Protein AF-A0A965RIT5-F1 (afdb_monomer_lite)

Radius of gyration: 32.69 Å; chains: 1; bounding box: 69×45×95 Å

Sequence (236 aa):
MTYSLTLDDVSSAERAARRFQATWWQGTSGTLAAWVILLLKERQRMATQLEEANNAVRQAVEARLAGCTLTPAEPAEEATFSDPEPVRVQDADKLEAAWAAVAERHRQLQRNLREPQAAEPVERRTVEVLAAAEPTSGLRPGSREFLAVLEELKALHLAKTLDYGVDEDALANIRSSADVVNMPAWAGCILRMSDKMHRLKAFFRRGRTEFDGVEDTLLDLACYSAIALVLYREAN

Structure (mmCIF, N/CA/C/O backbone):
data_AF-A0A965RIT5-F1
#
_entry.id   AF-A0A965RIT5-F1
#
loop_
_atom_site.group_PDB
_atom_site.id
_atom_site.type_symbol
_atom_site.label_atom_id
_atom_site.label_alt_id
_atom_site.label_comp_id
_atom_site.label_asym_id
_atom_site.label_entity_id
_atom_site.label_seq_id
_atom_site.pdbx_PDB_ins_code
_atom_site.Cartn_x
_atom_site.Cartn_y
_atom_site.Cartn_z
_atom_site.occupancy
_atom_site.B_iso_or_equiv
_atom_site.auth_seq_id
_atom_site.auth_comp_id
_atom_site.auth_asym_id
_atom_site.auth_atom_id
_atom_site.pdbx_PDB_model_num
ATOM 1 N N . MET A 1 1 ? -5.223 -14.650 37.981 1.00 37.25 1 MET A N 1
ATOM 2 C CA . MET A 1 1 ? -4.076 -13.718 37.939 1.00 37.25 1 MET A CA 1
ATOM 3 C C . MET A 1 1 ? -4.586 -12.345 37.532 1.00 37.25 1 MET A C 1
ATOM 5 O O . MET A 1 1 ? -4.844 -12.117 36.359 1.00 37.25 1 MET A O 1
ATOM 9 N N . THR A 1 2 ? -4.811 -11.458 38.495 1.00 37.69 2 THR A N 1
ATOM 10 C CA . THR A 1 2 ? -5.128 -10.046 38.251 1.00 37.69 2 THR A CA 1
ATOM 11 C C . THR A 1 2 ? -3.827 -9.332 37.895 1.00 37.69 2 THR A C 1
ATOM 13 O O . THR A 1 2 ? -3.058 -8.954 38.772 1.00 37.69 2 THR A O 1
ATOM 16 N N . TYR A 1 3 ? -3.534 -9.207 36.599 1.00 41.50 3 TYR A N 1
ATOM 17 C CA . TYR A 1 3 ? -2.422 -8.379 36.136 1.00 41.50 3 TYR A CA 1
ATOM 18 C C . TYR A 1 3 ? -2.800 -6.906 36.328 1.00 41.50 3 TYR A C 1
ATOM 20 O O . TYR A 1 3 ? -3.585 -6.344 35.562 1.00 41.50 3 TYR A O 1
ATOM 28 N N . SER A 1 4 ? -2.278 -6.300 37.392 1.00 54.06 4 SER A N 1
ATOM 29 C CA . SER A 1 4 ? -2.336 -4.858 37.616 1.00 54.06 4 SER A CA 1
ATOM 30 C C . SER A 1 4 ? -1.152 -4.222 36.895 1.00 54.06 4 SER A C 1
ATOM 32 O O . SER A 1 4 ? -0.025 -4.329 37.367 1.00 54.06 4 SER A O 1
ATOM 34 N N . LEU A 1 5 ? -1.402 -3.591 35.747 1.00 60.31 5 LEU A N 1
ATOM 35 C CA . LEU A 1 5 ? -0.399 -2.766 35.071 1.00 60.31 5 LEU A CA 1
ATOM 36 C C . LEU A 1 5 ? -0.089 -1.555 35.952 1.00 60.31 5 LEU A C 1
ATOM 38 O O . LEU A 1 5 ? -0.995 -0.815 36.336 1.00 60.31 5 LEU A O 1
ATOM 42 N N . THR A 1 6 ? 1.181 -1.373 36.290 1.00 76.50 6 THR A N 1
ATOM 43 C CA . THR A 1 6 ? 1.637 -0.248 37.107 1.00 76.50 6 THR A CA 1
ATOM 44 C C . THR A 1 6 ? 1.785 1.021 36.257 1.00 76.50 6 THR A C 1
ATOM 46 O O . THR A 1 6 ? 1.872 0.969 35.028 1.00 76.50 6 THR A O 1
ATOM 49 N N . LEU A 1 7 ? 1.828 2.191 36.905 1.00 69.06 7 LEU A N 1
ATOM 50 C CA . LEU A 1 7 ? 2.100 3.478 36.240 1.00 69.06 7 LEU A CA 1
ATOM 51 C C . LEU A 1 7 ? 3.445 3.480 35.492 1.00 69.06 7 LEU A C 1
ATOM 53 O O . LEU A 1 7 ? 3.578 4.124 34.445 1.00 69.06 7 LEU A O 1
ATOM 57 N N . ASP A 1 8 ? 4.415 2.717 35.993 1.00 70.06 8 ASP A N 1
ATOM 58 C CA . ASP A 1 8 ? 5.718 2.546 35.359 1.00 70.06 8 ASP A CA 1
ATOM 59 C C . ASP A 1 8 ? 5.633 1.704 34.083 1.00 70.06 8 ASP A C 1
ATOM 61 O O . ASP A 1 8 ? 6.277 2.051 33.089 1.00 70.06 8 ASP A O 1
ATOM 65 N N . ASP A 1 9 ? 4.782 0.673 34.051 1.00 66.31 9 ASP A N 1
ATOM 66 C CA . ASP A 1 9 ? 4.561 -0.150 32.854 1.00 66.31 9 ASP A CA 1
ATOM 67 C C . ASP A 1 9 ? 3.967 0.682 31.711 1.00 66.31 9 ASP A C 1
ATOM 69 O O . ASP A 1 9 ? 4.434 0.619 30.571 1.00 66.31 9 ASP A O 1
ATOM 73 N N . VAL A 1 10 ? 2.981 1.530 32.025 1.00 68.38 10 VAL A N 1
ATOM 74 C CA . VAL A 1 10 ? 2.343 2.433 31.052 1.00 68.38 10 VAL A CA 1
ATOM 75 C C . VAL A 1 10 ? 3.341 3.475 30.540 1.00 68.38 10 VAL A C 1
ATOM 77 O O . VAL A 1 10 ? 3.442 3.706 29.333 1.00 68.38 10 VAL A O 1
ATOM 80 N N . SER A 1 11 ? 4.131 4.066 31.437 1.00 71.25 11 SER A N 1
ATOM 81 C CA . SER A 1 11 ? 5.150 5.061 31.080 1.00 71.25 11 SER A CA 1
ATOM 82 C C . SER A 1 11 ? 6.296 4.454 30.260 1.00 71.25 11 SER A C 1
ATOM 84 O O . SER A 1 11 ? 6.839 5.088 29.350 1.00 71.25 11 SER A O 1
ATOM 86 N N . SER A 1 12 ? 6.673 3.206 30.550 1.00 67.00 12 SER A N 1
ATOM 87 C CA . SER A 1 12 ? 7.660 2.443 29.783 1.00 67.00 12 SER A CA 1
ATOM 88 C C . SER A 1 12 ? 7.151 2.126 28.374 1.00 67.00 12 SER A C 1
ATOM 90 O O . SER A 1 12 ? 7.852 2.396 27.394 1.00 67.00 12 SER A O 1
ATOM 92 N N . ALA A 1 13 ? 5.900 1.668 28.260 1.00 63.69 13 ALA A N 1
ATOM 93 C CA . ALA A 1 13 ? 5.243 1.424 26.980 1.00 63.69 13 ALA A CA 1
ATOM 94 C C . ALA A 1 13 ? 5.122 2.706 26.135 1.00 63.69 13 ALA A C 1
ATOM 96 O O . ALA A 1 13 ? 5.385 2.678 24.934 1.00 63.69 13 ALA A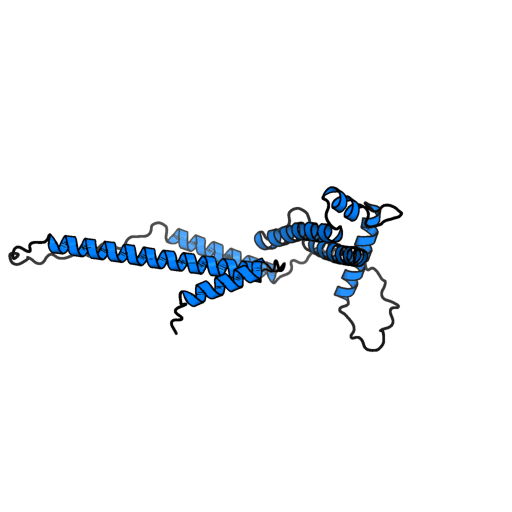 O 1
ATOM 97 N N . GLU A 1 14 ? 4.813 3.852 26.752 1.00 67.50 14 GLU A N 1
ATOM 98 C CA . GLU A 1 14 ? 4.758 5.144 26.058 1.00 67.50 14 GLU A CA 1
ATOM 99 C C . GLU A 1 14 ? 6.129 5.568 25.508 1.00 67.50 14 GLU A C 1
ATOM 101 O O . GLU A 1 14 ? 6.235 5.992 24.354 1.00 67.50 14 GLU A O 1
ATOM 106 N N . ARG A 1 15 ? 7.204 5.416 26.291 1.00 67.38 15 ARG A N 1
ATOM 107 C CA . ARG A 1 15 ? 8.570 5.702 25.820 1.00 67.38 15 ARG A CA 1
ATOM 108 C C . ARG A 1 15 ? 8.980 4.781 24.674 1.00 67.38 15 ARG A C 1
ATOM 110 O O . ARG A 1 15 ? 9.592 5.252 23.716 1.00 67.38 15 ARG A O 1
ATOM 117 N N . ALA A 1 16 ? 8.627 3.498 24.748 1.00 61.38 16 ALA A N 1
ATOM 118 C CA . ALA A 1 16 ? 8.860 2.552 23.662 1.00 61.38 16 ALA A CA 1
ATOM 119 C C . ALA A 1 16 ? 8.096 2.968 22.393 1.00 61.38 16 ALA A C 1
ATOM 121 O O . ALA A 1 16 ? 8.696 3.054 21.324 1.00 61.38 16 ALA A O 1
ATOM 122 N N . ALA A 1 17 ? 6.818 3.336 22.509 1.00 60.47 17 ALA A N 1
ATOM 123 C CA . ALA A 1 17 ? 6.004 3.783 21.379 1.00 60.47 17 ALA A CA 1
ATOM 124 C C . ALA A 1 17 ? 6.520 5.083 20.735 1.00 60.47 17 ALA A C 1
ATOM 126 O O . ALA A 1 17 ? 6.579 5.182 19.510 1.00 60.47 17 ALA A O 1
ATOM 127 N N . ARG A 1 18 ? 6.967 6.062 21.535 1.00 62.38 18 ARG A N 1
ATOM 128 C CA . ARG A 1 18 ? 7.579 7.304 21.022 1.00 62.38 18 ARG A CA 1
ATOM 129 C C . ARG A 1 18 ? 8.900 7.045 20.291 1.00 62.38 18 ARG A C 1
ATOM 131 O O . ARG A 1 18 ? 9.163 7.683 19.277 1.00 62.38 18 ARG A O 1
ATOM 138 N N . ARG A 1 19 ? 9.712 6.085 20.757 1.00 58.47 19 ARG A N 1
ATOM 139 C CA . ARG A 1 19 ? 10.920 5.636 20.033 1.00 58.47 19 ARG A CA 1
ATOM 140 C C . ARG A 1 19 ? 10.566 4.996 18.689 1.00 58.47 19 ARG A C 1
ATOM 142 O O . ARG A 1 19 ? 11.240 5.270 17.700 1.00 58.47 19 ARG A O 1
ATOM 149 N N . PHE A 1 20 ? 9.484 4.218 18.642 1.00 55.41 20 PHE A N 1
ATOM 150 C CA . PHE A 1 20 ? 8.972 3.629 17.402 1.00 55.41 20 PHE A CA 1
ATOM 151 C C . PHE A 1 20 ? 8.431 4.673 16.412 1.00 55.41 20 PHE A C 1
ATOM 153 O O . PHE A 1 20 ? 8.610 4.491 15.217 1.00 55.41 20 PHE A O 1
ATOM 160 N N . GLN A 1 21 ? 7.845 5.790 16.861 1.00 51.66 21 GLN A N 1
ATOM 161 C CA . GLN A 1 21 ? 7.415 6.877 15.960 1.00 51.66 21 GLN A CA 1
ATOM 162 C C . GLN A 1 21 ? 8.579 7.626 15.286 1.00 51.66 21 GLN A C 1
ATOM 164 O O . GLN A 1 21 ? 8.389 8.200 14.217 1.00 51.66 21 GLN A O 1
ATOM 169 N N . ALA A 1 22 ? 9.777 7.621 15.881 1.00 50.38 22 ALA A N 1
ATOM 170 C CA . ALA A 1 22 ? 10.970 8.245 15.301 1.00 50.38 22 ALA A CA 1
ATOM 171 C C . ALA A 1 22 ? 11.695 7.342 14.284 1.00 50.38 22 ALA A C 1
ATOM 173 O O . ALA A 1 22 ? 12.582 7.798 13.566 1.00 50.38 22 ALA A O 1
ATOM 174 N N . THR A 1 23 ? 11.327 6.061 14.214 1.00 45.34 23 THR A N 1
ATOM 175 C CA . THR A 1 23 ? 11.817 5.133 13.195 1.00 45.34 23 THR A CA 1
ATOM 176 C C . THR A 1 23 ? 10.741 5.002 12.120 1.00 45.34 23 THR A C 1
ATOM 178 O O . THR A 1 23 ? 9.584 4.743 12.413 1.00 45.34 23 THR A O 1
ATOM 181 N N . TRP A 1 24 ? 11.136 5.206 10.870 1.00 43.00 24 TRP A N 1
ATOM 182 C CA . TRP A 1 24 ? 10.414 5.191 9.588 1.00 43.00 24 TRP A CA 1
ATOM 183 C C . TRP A 1 24 ? 9.496 3.975 9.295 1.00 43.00 24 TRP A C 1
ATOM 185 O O . TRP A 1 24 ? 9.039 3.799 8.168 1.00 43.00 24 TRP A O 1
ATOM 195 N N . TRP A 1 25 ? 9.173 3.144 10.288 1.00 41.62 25 TRP A N 1
ATOM 196 C CA . TRP A 1 25 ? 8.315 1.973 10.159 1.00 41.62 25 TRP A CA 1
ATOM 197 C C . TRP A 1 25 ? 6.834 2.331 10.408 1.00 41.62 25 TRP A C 1
ATOM 199 O O . TRP A 1 25 ? 6.299 2.179 11.505 1.00 41.62 25 TRP A O 1
ATOM 209 N N . GLN A 1 26 ? 6.126 2.756 9.356 1.00 49.12 26 GLN A N 1
ATOM 210 C CA . GLN A 1 26 ? 4.654 2.785 9.321 1.00 49.12 26 GLN A CA 1
ATOM 211 C C . GLN A 1 26 ? 4.059 1.383 9.074 1.00 49.12 26 GLN A C 1
ATOM 213 O O . GLN A 1 26 ? 3.504 1.092 8.017 1.00 49.12 26 GLN A O 1
ATOM 218 N N . GLY A 1 27 ? 4.201 0.490 10.054 1.00 47.75 27 GLY A N 1
ATOM 219 C CA . GLY A 1 27 ? 3.546 -0.822 10.072 1.00 47.75 27 GLY A CA 1
ATOM 220 C C . GLY A 1 27 ? 2.291 -0.827 10.952 1.00 47.75 27 GLY A C 1
ATOM 221 O O . GLY A 1 27 ? 2.198 -0.069 11.919 1.00 47.75 27 GLY A O 1
ATOM 222 N N . THR A 1 28 ? 1.338 -1.725 10.666 1.00 51.03 28 THR A N 1
ATOM 223 C CA . THR A 1 28 ? 0.103 -1.959 11.454 1.00 51.03 28 THR A CA 1
ATOM 224 C C . THR A 1 28 ? 0.360 -2.143 12.953 1.00 51.03 28 THR A C 1
ATOM 226 O O . THR A 1 28 ? -0.481 -1.777 13.770 1.00 51.03 28 THR A O 1
ATOM 229 N N . SER A 1 29 ? 1.535 -2.647 13.324 1.00 53.91 29 SER A N 1
ATOM 230 C CA . SER A 1 29 ? 1.991 -2.840 14.702 1.00 53.91 29 SER A CA 1
ATOM 231 C C . SER A 1 29 ? 2.192 -1.533 15.484 1.00 53.91 29 SER A C 1
ATOM 233 O O . SER A 1 29 ? 1.817 -1.474 16.654 1.00 53.91 29 SER A O 1
ATOM 235 N N . GLY A 1 30 ? 2.712 -0.469 14.863 1.00 55.72 30 GLY A N 1
ATOM 236 C CA . GLY A 1 30 ? 2.917 0.827 15.528 1.00 55.72 30 GLY A CA 1
ATOM 237 C C . GLY A 1 30 ? 1.600 1.555 15.805 1.00 55.72 30 GLY A C 1
ATOM 238 O O . GLY A 1 30 ? 1.387 2.095 16.891 1.00 55.72 30 GLY A O 1
ATOM 239 N N . THR A 1 31 ? 0.669 1.493 14.850 1.00 57.81 31 THR A N 1
ATOM 240 C CA . THR A 1 31 ? -0.693 2.013 15.024 1.00 57.81 31 THR A CA 1
ATOM 241 C C . THR A 1 31 ? -1.443 1.234 16.103 1.00 57.81 31 THR A C 1
ATOM 243 O O . THR A 1 31 ? -2.080 1.845 16.955 1.00 57.81 31 THR A O 1
ATOM 246 N N . LEU A 1 32 ? -1.328 -0.099 16.125 1.00 60.16 32 LEU A N 1
ATOM 247 C CA . LEU A 1 32 ? -1.960 -0.934 17.149 1.00 60.16 32 LEU A CA 1
ATOM 248 C C . LEU A 1 32 ? -1.409 -0.632 18.551 1.00 60.16 32 LEU A C 1
ATOM 250 O O . LEU A 1 32 ? -2.186 -0.494 19.491 1.00 60.16 32 LEU A O 1
ATOM 254 N N . ALA A 1 33 ? -0.093 -0.447 18.688 1.00 66.75 33 ALA A N 1
ATOM 255 C CA . ALA A 1 33 ? 0.526 -0.055 19.954 1.00 66.75 33 ALA A CA 1
ATOM 256 C C . ALA A 1 33 ? 0.024 1.315 20.447 1.00 66.75 33 ALA A C 1
ATOM 258 O O . ALA A 1 33 ? -0.280 1.471 21.629 1.00 66.75 33 ALA A O 1
ATOM 259 N N . ALA A 1 34 ? -0.137 2.290 19.545 1.00 61.69 34 ALA A N 1
ATOM 260 C CA . ALA A 1 34 ? -0.706 3.593 19.884 1.00 61.69 34 ALA A CA 1
ATOM 261 C C . ALA A 1 34 ? -2.173 3.488 20.348 1.00 61.69 34 ALA A C 1
ATOM 263 O O . ALA A 1 34 ? -2.538 4.096 21.354 1.00 61.69 34 ALA A O 1
ATOM 264 N N . TRP A 1 35 ? -2.994 2.673 19.672 1.00 62.22 35 TRP A N 1
ATOM 265 C CA . TRP A 1 35 ? -4.381 2.415 20.080 1.00 62.22 35 TRP A CA 1
ATOM 266 C C . TRP A 1 35 ? -4.475 1.710 21.434 1.00 62.22 35 TRP A C 1
ATOM 268 O O . TRP A 1 35 ? -5.301 2.090 22.258 1.00 62.22 35 TRP A O 1
ATOM 278 N N . VAL A 1 36 ? -3.608 0.730 21.704 1.00 75.75 36 VAL A N 1
ATOM 279 C CA . VAL A 1 36 ? -3.555 0.051 23.008 1.00 75.75 36 VAL A CA 1
ATOM 280 C C . VAL A 1 36 ? -3.215 1.042 24.123 1.00 75.75 36 VAL A C 1
ATOM 282 O O . VAL A 1 36 ? -3.864 1.029 25.165 1.00 75.75 36 VAL A O 1
ATOM 285 N N . ILE A 1 37 ? -2.257 1.948 23.906 1.00 75.12 37 ILE A N 1
ATOM 286 C CA . ILE A 1 37 ? -1.910 2.984 24.892 1.00 75.12 37 ILE A CA 1
ATOM 287 C C . ILE A 1 37 ? -3.081 3.951 25.120 1.00 75.12 37 ILE A C 1
ATOM 289 O O . ILE A 1 37 ? -3.368 4.294 26.268 1.00 75.12 37 ILE A O 1
ATOM 293 N N . LEU A 1 38 ? -3.775 4.371 24.057 1.00 69.62 38 LEU A N 1
ATOM 294 C CA . LEU A 1 38 ? -4.952 5.238 24.164 1.00 69.62 38 LEU A CA 1
ATOM 295 C C . LEU A 1 38 ? -6.061 4.571 24.995 1.00 69.62 38 LEU A C 1
ATOM 297 O O . LEU A 1 38 ? -6.571 5.179 25.933 1.00 69.62 38 LEU A O 1
ATOM 301 N N . LEU A 1 39 ? -6.359 3.298 24.714 1.00 73.12 39 LEU A N 1
ATOM 302 C CA . LEU A 1 39 ? -7.357 2.510 25.443 1.00 73.12 39 LEU A CA 1
ATOM 303 C C . LEU A 1 39 ? -6.986 2.320 26.918 1.00 73.12 39 LEU A C 1
ATOM 305 O O . LEU A 1 39 ? -7.853 2.387 27.789 1.00 73.12 39 LEU A O 1
ATOM 309 N N . LEU A 1 40 ? -5.702 2.113 27.226 1.00 78.25 40 LEU A N 1
ATOM 310 C CA . LEU A 1 40 ? -5.236 2.022 28.612 1.00 78.25 40 LEU A CA 1
ATOM 311 C C . LEU A 1 40 ? -5.415 3.354 29.358 1.00 78.25 40 LEU A C 1
ATOM 313 O O . LEU A 1 40 ? -5.867 3.343 30.504 1.00 78.25 40 LEU A O 1
ATOM 317 N N . LYS A 1 41 ? -5.139 4.493 28.708 1.00 74.56 41 LYS A N 1
ATOM 318 C CA . LYS A 1 41 ? -5.376 5.830 29.283 1.00 74.56 41 LYS A CA 1
ATOM 319 C C . LYS A 1 41 ? -6.863 6.113 29.494 1.00 74.56 41 LYS A C 1
ATOM 321 O O . LYS A 1 41 ? -7.241 6.613 30.551 1.00 74.56 41 LYS A O 1
ATOM 326 N N . GLU A 1 42 ? -7.712 5.771 28.527 1.00 78.81 42 GLU A N 1
ATOM 327 C CA . GLU A 1 42 ? -9.165 5.915 28.662 1.00 78.81 42 GLU A CA 1
ATOM 328 C C . GLU A 1 42 ? -9.716 5.046 29.793 1.00 78.81 42 GLU A C 1
ATOM 330 O O . GLU A 1 42 ? -10.470 5.543 30.627 1.00 78.81 42 GLU A O 1
ATOM 335 N N . ARG A 1 43 ? -9.277 3.786 29.894 1.00 83.00 43 ARG A N 1
ATOM 336 C CA . ARG A 1 43 ? -9.652 2.903 31.006 1.00 83.00 43 ARG A CA 1
ATOM 337 C C . ARG A 1 43 ? -9.243 3.491 32.357 1.00 83.00 43 ARG A C 1
ATOM 339 O O . ARG A 1 43 ? -10.032 3.440 33.296 1.00 83.00 43 ARG A O 1
ATOM 346 N N . GLN A 1 44 ? -8.033 4.040 32.466 1.00 79.00 44 GLN A N 1
ATOM 347 C CA . GLN A 1 44 ? -7.564 4.668 33.702 1.00 79.00 44 GLN A CA 1
ATOM 348 C C . GLN A 1 44 ? -8.421 5.885 34.067 1.00 79.00 44 GLN A C 1
ATOM 350 O O . GLN A 1 44 ? -8.862 5.997 35.207 1.00 79.00 44 GLN A O 1
ATOM 355 N N . ARG A 1 45 ? -8.729 6.747 33.090 1.00 81.94 45 ARG A N 1
ATOM 356 C CA . ARG A 1 45 ? -9.625 7.893 33.285 1.00 81.94 45 ARG A CA 1
ATOM 357 C C . ARG A 1 45 ? -11.004 7.456 33.777 1.00 81.94 45 ARG A C 1
ATOM 359 O O . ARG A 1 45 ? -11.516 8.045 34.723 1.00 81.94 45 ARG A O 1
ATOM 366 N N . MET A 1 46 ? -11.589 6.424 33.165 1.00 83.19 46 MET A N 1
ATOM 367 C CA . MET A 1 46 ? -12.889 5.893 33.586 1.00 83.19 46 MET A CA 1
ATOM 368 C C . MET A 1 46 ? -12.841 5.323 35.006 1.00 83.19 46 MET A C 1
ATOM 370 O O . MET A 1 46 ? -13.777 5.530 35.771 1.00 83.19 46 MET A O 1
ATOM 374 N N . ALA A 1 47 ? -11.755 4.639 35.380 1.00 85.12 47 ALA A N 1
ATOM 375 C CA . ALA A 1 47 ? -11.590 4.112 36.732 1.00 85.12 47 ALA A CA 1
ATOM 376 C C . ALA A 1 47 ? -11.552 5.237 37.780 1.00 85.12 47 ALA A C 1
ATOM 378 O O . ALA A 1 47 ? -12.263 5.155 38.777 1.00 85.12 47 ALA A O 1
ATOM 379 N N . THR A 1 48 ? -10.803 6.316 37.520 1.00 87.56 48 THR A N 1
ATOM 380 C CA . THR A 1 48 ? -10.769 7.493 38.402 1.00 87.56 48 THR A CA 1
ATOM 381 C C . THR A 1 48 ? -12.139 8.164 38.504 1.00 87.56 48 THR A C 1
ATOM 383 O O . THR A 1 48 ? -12.602 8.432 39.607 1.00 87.56 48 THR A O 1
ATOM 386 N N . GLN A 1 49 ? -12.832 8.360 37.377 1.00 86.81 49 GLN A N 1
ATOM 387 C CA . GLN A 1 49 ? -14.184 8.933 37.367 1.00 86.81 49 GLN A CA 1
ATOM 388 C C . GLN A 1 49 ? -15.185 8.084 38.161 1.00 86.81 49 GLN A C 1
ATOM 390 O O . GLN A 1 49 ? -16.040 8.624 38.861 1.00 86.81 49 GLN A O 1
ATOM 395 N N . LEU A 1 50 ? -15.085 6.755 38.070 1.00 89.38 50 LEU A N 1
ATOM 396 C CA . LEU A 1 50 ? -15.938 5.839 38.823 1.00 89.38 50 LEU A CA 1
ATOM 397 C C . LEU A 1 50 ? -15.666 5.932 40.330 1.00 89.38 50 LEU A C 1
ATOM 399 O O . LEU A 1 50 ? -16.596 5.893 41.132 1.00 89.38 50 LEU A O 1
ATOM 403 N N . GLU A 1 51 ? -14.401 6.062 40.722 1.00 91.25 51 GLU A N 1
ATOM 404 C CA . GLU A 1 51 ? -14.011 6.202 42.123 1.00 91.25 51 GLU A CA 1
ATOM 405 C C . GLU A 1 51 ? -14.458 7.546 42.715 1.00 91.25 51 GLU A C 1
ATOM 407 O O . GLU A 1 51 ? -15.020 7.578 43.810 1.00 91.25 51 GLU A O 1
ATOM 412 N N . GLU A 1 52 ? -14.322 8.639 41.960 1.00 91.00 52 GLU A N 1
ATOM 413 C CA . GLU A 1 52 ? -14.876 9.952 42.314 1.00 91.00 52 GLU A CA 1
ATOM 414 C C . GLU A 1 52 ? -16.401 9.898 42.479 1.00 91.00 52 GLU A C 1
ATOM 416 O O . GLU A 1 52 ? -16.930 10.361 43.492 1.00 91.00 52 GLU A O 1
ATOM 421 N N . ALA A 1 53 ? -17.109 9.275 41.532 1.00 86.56 53 ALA A N 1
ATOM 422 C CA . ALA A 1 53 ? -18.558 9.107 41.605 1.00 86.56 53 ALA A CA 1
ATOM 423 C C . ALA A 1 53 ? -18.979 8.268 42.824 1.00 86.56 53 ALA A C 1
ATOM 425 O O . ALA A 1 53 ? -19.905 8.644 43.544 1.00 86.56 53 ALA A O 1
ATOM 426 N N . ASN A 1 54 ? -18.277 7.168 43.109 1.00 91.19 54 ASN A N 1
ATOM 427 C CA . ASN A 1 54 ? -18.535 6.341 44.289 1.00 91.19 54 ASN A CA 1
ATOM 428 C C . ASN A 1 54 ? -18.301 7.111 45.595 1.00 91.19 54 ASN A C 1
ATOM 430 O O . ASN A 1 54 ? -19.083 6.977 46.538 1.00 91.19 54 ASN A O 1
ATOM 434 N N . ASN A 1 55 ? -17.255 7.937 45.661 1.00 92.31 55 ASN A N 1
ATOM 435 C CA . ASN A 1 55 ? -16.987 8.774 46.829 1.00 92.31 55 ASN A CA 1
ATOM 436 C C . ASN A 1 55 ? -18.063 9.850 47.015 1.00 92.31 55 ASN A C 1
ATOM 438 O O . ASN A 1 55 ? -18.521 10.054 48.138 1.00 92.31 55 ASN A O 1
ATOM 442 N N . ALA A 1 56 ? -18.537 10.469 45.932 1.00 90.31 56 ALA A N 1
ATOM 443 C CA . ALA A 1 56 ? -19.655 11.409 45.986 1.00 90.31 56 ALA A CA 1
ATOM 444 C C . ALA A 1 56 ? -20.944 10.740 46.497 1.00 90.31 56 ALA A C 1
ATOM 446 O O . ALA A 1 56 ? -21.649 11.307 47.331 1.00 90.31 56 ALA A O 1
ATOM 447 N N . VAL A 1 57 ? -21.230 9.506 46.061 1.00 91.19 57 VAL A N 1
ATOM 448 C CA . VAL A 1 57 ? -22.369 8.722 46.567 1.00 91.19 57 VAL A CA 1
ATOM 449 C C . VAL A 1 57 ? -22.216 8.430 48.060 1.00 91.19 57 VAL A C 1
ATOM 451 O O . VAL A 1 57 ? -23.170 8.628 48.810 1.00 91.19 57 VAL A O 1
ATOM 454 N N . ARG A 1 58 ? -21.029 8.008 48.514 1.00 92.12 58 ARG A N 1
ATOM 455 C CA . ARG A 1 58 ? -20.763 7.761 49.943 1.00 92.12 58 ARG A CA 1
ATOM 456 C C . ARG A 1 58 ? -20.983 9.016 50.785 1.00 92.12 58 ARG A C 1
ATOM 458 O O . ARG A 1 58 ? -21.723 8.952 51.760 1.00 92.12 58 ARG A O 1
ATOM 465 N N . GLN A 1 59 ? -20.443 10.158 50.360 1.00 90.75 59 GLN A N 1
ATOM 466 C CA . GLN A 1 59 ? -20.644 11.440 51.044 1.00 90.75 59 GLN A CA 1
ATOM 467 C C . GLN A 1 59 ? -22.121 11.849 51.084 1.00 90.75 59 GLN A C 1
ATOM 469 O O . GLN A 1 59 ? -22.606 12.319 52.110 1.00 90.75 59 GLN A O 1
ATOM 474 N N . ALA A 1 60 ? -22.865 11.643 49.993 1.00 86.75 60 ALA A N 1
ATOM 475 C CA . ALA A 1 60 ? -24.296 11.934 49.955 1.00 86.75 60 ALA A CA 1
ATOM 476 C C . ALA A 1 60 ? -25.103 11.035 50.910 1.00 86.75 60 ALA A C 1
ATOM 478 O O . ALA A 1 60 ? -26.058 11.499 51.536 1.00 86.75 60 ALA A O 1
ATOM 479 N N . VAL A 1 61 ? -24.725 9.759 51.040 1.00 89.50 61 VAL A N 1
ATOM 480 C CA . VAL A 1 61 ? -25.329 8.828 52.005 1.00 89.50 61 VAL A CA 1
ATOM 481 C C . VAL A 1 61 ? -25.001 9.247 53.437 1.00 89.50 61 VAL A C 1
ATOM 483 O O . VAL A 1 61 ? -25.911 9.347 54.255 1.00 89.50 61 VAL A O 1
ATOM 486 N N . GLU A 1 62 ? -23.739 9.552 53.735 1.00 88.06 62 GLU A N 1
ATOM 487 C CA . GLU A 1 62 ? -23.304 10.014 55.060 1.00 88.06 62 GLU A CA 1
ATOM 488 C C . GLU A 1 62 ? -23.995 11.321 55.468 1.00 88.06 62 GLU A C 1
ATOM 490 O O . GLU A 1 62 ? -24.491 11.427 56.586 1.00 88.06 62 GLU A O 1
ATOM 495 N N . ALA A 1 63 ? -24.118 12.286 54.553 1.00 84.00 63 ALA A N 1
ATOM 496 C CA . ALA A 1 63 ? -24.828 13.539 54.802 1.00 84.00 63 ALA A CA 1
ATOM 497 C C . ALA A 1 63 ? -26.323 13.318 55.092 1.00 84.00 63 ALA A C 1
ATOM 499 O O . ALA A 1 63 ? -26.882 13.964 55.980 1.00 84.00 63 ALA A O 1
ATOM 500 N N . ARG A 1 64 ? -26.974 12.381 54.386 1.00 85.25 64 ARG A N 1
ATOM 501 C CA . ARG A 1 64 ? -28.365 11.992 54.677 1.00 85.25 64 ARG A CA 1
ATOM 502 C C . ARG A 1 64 ? -28.495 11.339 56.048 1.00 85.25 64 ARG A C 1
ATOM 504 O O . ARG A 1 64 ? -29.404 11.688 56.790 1.00 85.25 64 ARG A O 1
ATOM 511 N N . LEU A 1 65 ? -27.582 10.432 56.390 1.00 81.44 65 LEU A N 1
ATOM 512 C CA . LEU A 1 65 ? -27.580 9.756 57.688 1.00 81.44 65 LEU A CA 1
ATOM 513 C C . LEU A 1 65 ? -27.319 10.734 58.843 1.00 81.44 65 LEU A C 1
ATOM 515 O O . LEU A 1 65 ? -27.983 10.638 59.868 1.00 81.44 65 LEU A O 1
ATOM 519 N N . ALA A 1 66 ? -26.424 11.709 58.668 1.00 78.94 66 ALA A N 1
ATOM 520 C CA . ALA A 1 66 ? -26.135 12.736 59.671 1.00 78.94 66 ALA A CA 1
ATOM 521 C C . ALA A 1 66 ? -27.301 13.721 59.890 1.00 78.94 66 ALA A C 1
ATOM 523 O O . ALA A 1 66 ? -27.457 14.254 60.986 1.00 78.94 66 ALA A O 1
ATOM 524 N N . GLY A 1 67 ? -28.127 13.954 58.863 1.00 69.62 67 GLY A N 1
ATOM 525 C CA . GLY A 1 67 ? -29.348 14.762 58.956 1.00 69.62 67 GLY A CA 1
ATOM 526 C C . GLY A 1 67 ? -30.561 14.013 59.524 1.00 69.62 67 GLY A C 1
ATOM 527 O O . GLY A 1 67 ? -31.560 14.644 59.865 1.00 69.62 67 GLY A O 1
ATOM 528 N N . CYS A 1 68 ? -30.491 12.685 59.649 1.00 56.81 68 CYS A N 1
ATOM 529 C CA . CYS A 1 68 ? -31.537 11.876 60.264 1.00 56.81 68 CYS A CA 1
ATOM 530 C C . CYS A 1 68 ? -31.359 11.829 61.787 1.00 56.81 68 CYS A C 1
ATOM 532 O O . CYS A 1 68 ? -30.754 10.913 62.340 1.00 56.81 68 CYS A O 1
ATOM 534 N N . THR A 1 69 ? -31.972 12.777 62.495 1.00 54.22 69 THR A N 1
ATOM 535 C CA . THR A 1 69 ? -32.359 12.551 63.892 1.00 54.22 69 THR A CA 1
ATOM 536 C C . THR A 1 69 ? -33.447 11.483 63.921 1.00 54.22 69 THR A C 1
ATOM 538 O O . THR A 1 69 ? -34.612 11.770 63.647 1.00 54.22 69 THR A O 1
ATOM 541 N N . LEU A 1 70 ? -33.072 10.242 64.231 1.00 56.47 70 LEU A N 1
ATOM 542 C CA . LEU A 1 70 ? -34.028 9.199 64.588 1.00 56.47 70 LEU A CA 1
ATOM 543 C C . LEU A 1 70 ? -34.704 9.613 65.901 1.00 56.47 70 LEU A C 1
ATOM 545 O O . LEU A 1 70 ? -34.179 9.380 66.988 1.00 56.47 70 LEU A O 1
ATOM 549 N N . THR A 1 71 ? -35.870 10.251 65.813 1.00 59.25 71 THR A N 1
ATOM 550 C CA . THR A 1 71 ? -36.837 10.181 66.910 1.00 59.25 71 THR A CA 1
ATOM 551 C C . THR A 1 71 ? -37.208 8.706 67.086 1.00 59.25 71 THR A C 1
ATOM 553 O O . THR A 1 71 ? -37.449 8.048 66.069 1.00 59.25 71 THR A O 1
ATOM 556 N N . PRO A 1 72 ? -37.231 8.156 68.315 1.00 54.00 72 PRO A N 1
ATOM 557 C CA . PRO A 1 72 ? -37.634 6.772 68.521 1.00 54.00 72 PRO A CA 1
ATOM 558 C C . PRO A 1 72 ? -39.035 6.594 67.935 1.00 54.00 72 PRO A C 1
ATOM 560 O O . PRO A 1 72 ? -39.973 7.261 68.369 1.00 54.00 72 PRO A O 1
ATOM 563 N N . ALA A 1 73 ? -39.147 5.770 66.896 1.00 52.47 73 ALA A N 1
ATOM 564 C CA . ALA A 1 73 ? -40.417 5.495 66.252 1.00 52.47 73 ALA A CA 1
ATOM 565 C C . ALA A 1 73 ? -41.315 4.720 67.226 1.00 52.47 73 ALA A C 1
ATOM 567 O O . ALA A 1 73 ? -40.874 3.749 67.847 1.00 52.47 73 ALA A O 1
ATOM 568 N N . GLU A 1 74 ? -42.571 5.151 67.340 1.00 57.31 74 GLU A N 1
ATOM 569 C CA . GLU A 1 74 ? -43.660 4.303 67.826 1.00 57.31 74 GLU A CA 1
ATOM 570 C C . GLU A 1 74 ? -43.651 2.967 67.053 1.00 57.31 74 GLU A C 1
ATOM 572 O O . GLU A 1 74 ? -43.213 2.941 65.897 1.00 57.31 74 GLU A O 1
ATOM 577 N N . PRO A 1 75 ? -44.058 1.844 67.678 1.00 53.69 75 PRO A N 1
ATOM 578 C CA . PRO A 1 75 ? -43.947 0.520 67.074 1.00 53.69 75 PRO A CA 1
ATOM 579 C C . PRO A 1 75 ? -44.633 0.500 65.705 1.00 53.69 75 PRO A C 1
ATOM 581 O O . PRO A 1 75 ? -45.839 0.707 65.600 1.00 53.69 75 PRO A O 1
ATOM 584 N N . ALA A 1 76 ? -43.830 0.287 64.662 1.00 54.28 76 ALA A N 1
ATOM 585 C CA . ALA A 1 76 ? -44.277 0.291 63.281 1.00 54.28 76 ALA A CA 1
ATOM 586 C C . ALA A 1 76 ? -45.281 -0.845 63.047 1.00 54.28 76 ALA A C 1
ATOM 588 O O . ALA A 1 76 ? -44.933 -2.020 63.181 1.00 54.28 76 ALA A O 1
ATOM 589 N N . GLU A 1 77 ? -46.513 -0.491 62.680 1.00 57.12 77 GLU A N 1
ATOM 590 C CA . GLU A 1 77 ? -47.427 -1.421 62.020 1.00 57.12 77 GLU A CA 1
ATOM 591 C C . GLU A 1 77 ? -46.748 -1.953 60.749 1.00 57.12 77 GLU A C 1
ATOM 593 O O . GLU A 1 77 ? -46.074 -1.209 60.032 1.00 57.12 77 GLU A O 1
ATOM 598 N N . GLU A 1 78 ? -46.878 -3.260 60.514 1.00 53.47 78 GLU A N 1
ATOM 599 C CA . GLU A 1 78 ? -46.240 -4.000 59.425 1.00 53.47 78 GLU A CA 1
ATOM 600 C C . GLU A 1 78 ? -46.553 -3.368 58.059 1.00 53.47 78 GLU A C 1
ATOM 602 O O . GLU A 1 78 ? -47.560 -3.662 57.417 1.00 53.47 78 GLU A O 1
ATOM 607 N N . ALA A 1 79 ? -45.666 -2.493 57.586 1.00 55.72 79 ALA A N 1
ATOM 608 C CA . ALA A 1 79 ? -45.722 -1.977 56.232 1.00 55.72 79 ALA A CA 1
ATOM 609 C C . ALA A 1 79 ? -45.312 -3.097 55.266 1.00 55.72 79 ALA A C 1
ATOM 611 O O . ALA A 1 79 ? -44.129 -3.363 55.048 1.00 55.72 79 ALA A O 1
ATOM 612 N N . THR A 1 80 ? -46.305 -3.767 54.684 1.00 55.66 80 THR A N 1
ATOM 613 C CA . THR A 1 80 ? -46.125 -4.696 53.568 1.00 55.66 80 THR A CA 1
ATOM 614 C C . THR A 1 80 ? -45.526 -3.951 52.378 1.00 55.66 80 THR A C 1
ATOM 616 O O . THR A 1 80 ? -46.201 -3.158 51.719 1.00 55.66 80 THR A O 1
ATOM 619 N N . PHE A 1 81 ? -44.246 -4.197 52.106 1.00 51.31 81 PHE A N 1
ATOM 620 C CA . PHE A 1 81 ? -43.572 -3.710 50.909 1.00 51.31 81 PHE A CA 1
ATOM 621 C C . PHE A 1 81 ? -44.025 -4.575 49.725 1.00 51.31 81 PHE A C 1
ATOM 623 O O . PHE A 1 81 ? -43.700 -5.757 49.657 1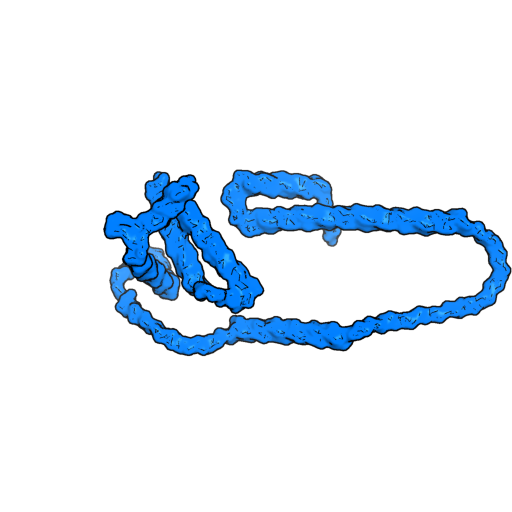.00 51.31 81 PHE A O 1
ATOM 630 N N . SER A 1 82 ? -44.829 -4.008 48.824 1.00 63.69 82 SER A N 1
ATOM 631 C CA . SER A 1 82 ? -45.148 -4.657 47.550 1.00 63.69 82 SER A CA 1
ATOM 632 C C . SER A 1 82 ? -43.921 -4.579 46.650 1.00 63.69 82 SER A C 1
ATOM 634 O O . SER A 1 82 ? -43.398 -3.484 46.430 1.00 63.69 82 SER A O 1
ATOM 636 N N . ASP A 1 83 ? -43.483 -5.718 46.113 1.00 59.41 83 ASP A N 1
ATOM 637 C CA . ASP A 1 83 ? -42.418 -5.758 45.112 1.00 59.41 83 ASP A CA 1
ATOM 638 C C . ASP A 1 83 ? -42.766 -4.826 43.935 1.00 59.41 83 ASP A C 1
ATOM 640 O O . ASP A 1 83 ? -43.914 -4.833 43.468 1.00 59.41 83 ASP A O 1
ATOM 644 N N . PRO A 1 84 ? -41.820 -3.999 43.451 1.00 57.91 84 PRO A N 1
ATOM 645 C CA . PRO A 1 84 ? -42.054 -3.188 42.267 1.00 57.91 84 PRO A CA 1
ATOM 646 C C . PRO A 1 84 ? -42.246 -4.105 41.055 1.00 57.91 84 PRO A C 1
ATOM 648 O O . PRO A 1 84 ? -41.454 -5.025 40.831 1.00 57.91 84 PRO A O 1
ATOM 651 N N . GLU A 1 85 ? -43.293 -3.851 40.264 1.00 54.91 85 GLU A N 1
ATOM 652 C CA . GLU A 1 85 ? -43.550 -4.621 39.047 1.00 54.91 85 GLU A CA 1
ATOM 653 C C . GLU A 1 85 ? -42.315 -4.619 38.126 1.00 54.91 85 GLU A C 1
ATOM 655 O O . GLU A 1 85 ? -41.686 -3.571 37.927 1.00 54.91 85 GLU A O 1
ATOM 660 N N . PRO A 1 86 ? -41.955 -5.772 37.531 1.00 56.53 86 PRO A N 1
ATOM 661 C CA . PRO A 1 86 ? -40.826 -5.849 36.621 1.00 56.53 86 PRO A CA 1
ATOM 662 C C . PRO A 1 86 ? -41.046 -4.910 35.432 1.00 56.53 86 PRO A C 1
ATOM 664 O O . PRO A 1 86 ? -42.059 -4.981 34.733 1.00 56.53 86 PRO A O 1
ATOM 667 N N . VAL A 1 87 ? -40.062 -4.044 35.183 1.00 56.06 87 VAL A N 1
ATOM 668 C CA . VAL A 1 87 ? -40.052 -3.118 34.047 1.00 56.06 87 VAL A CA 1
ATOM 669 C C . VAL A 1 87 ? -40.100 -3.930 32.751 1.00 56.06 87 VAL A C 1
ATOM 671 O O . VAL A 1 87 ? -39.101 -4.509 32.324 1.00 56.06 87 VAL A O 1
ATOM 674 N N . ARG A 1 88 ? -41.273 -3.985 32.111 1.00 59.06 88 ARG A N 1
ATOM 675 C CA . ARG A 1 88 ? -41.423 -4.566 30.773 1.00 59.06 88 ARG A CA 1
ATOM 676 C C . ARG A 1 88 ? -40.682 -3.688 29.774 1.00 59.06 88 ARG A C 1
ATOM 678 O O . ARG A 1 88 ? -41.121 -2.581 29.467 1.00 59.06 88 ARG A O 1
ATOM 685 N N . VAL A 1 89 ? -39.574 -4.202 29.245 1.00 61.56 89 VAL A N 1
ATOM 686 C CA . VAL A 1 89 ? -38.909 -3.620 28.077 1.00 61.56 89 VAL A CA 1
ATOM 687 C C . VAL A 1 89 ? -39.886 -3.724 26.910 1.00 61.56 89 VAL A C 1
ATOM 689 O O . VAL A 1 89 ? -40.143 -4.813 26.396 1.00 61.56 89 VAL A O 1
ATOM 692 N N . GLN A 1 90 ? -40.487 -2.596 26.530 1.00 61.91 90 GLN A N 1
ATOM 693 C CA . GLN A 1 90 ? -41.281 -2.526 25.310 1.00 61.91 90 GLN A CA 1
ATOM 694 C C . GLN A 1 90 ? -40.365 -2.898 24.139 1.00 61.91 90 GLN A C 1
ATOM 696 O O . GLN A 1 90 ? -39.224 -2.444 24.084 1.00 61.91 90 GLN A O 1
ATOM 701 N N . ASP A 1 91 ? -40.861 -3.733 23.228 1.00 65.31 91 ASP A N 1
ATOM 702 C CA . ASP A 1 91 ? -40.154 -4.178 22.021 1.00 65.31 91 ASP A CA 1
ATOM 703 C C . ASP A 1 91 ? -39.010 -5.198 22.207 1.00 65.31 91 ASP A C 1
ATOM 705 O O . ASP A 1 91 ? -38.163 -5.333 21.320 1.00 65.31 91 ASP A O 1
ATOM 709 N N . ALA A 1 92 ? -39.010 -5.984 23.292 1.00 68.31 92 ALA A N 1
ATOM 710 C CA . ALA A 1 92 ? -38.109 -7.141 23.432 1.00 68.31 92 ALA A CA 1
ATOM 711 C C . ALA A 1 92 ? -38.163 -8.079 22.203 1.00 68.31 92 ALA A C 1
ATOM 713 O O . ALA A 1 92 ? -37.122 -8.471 21.674 1.00 68.31 92 ALA A O 1
ATOM 714 N N . ASP A 1 93 ? -39.363 -8.312 21.663 1.00 74.75 93 ASP A N 1
ATOM 715 C CA . ASP A 1 93 ? -39.576 -9.131 20.463 1.00 74.75 93 ASP A CA 1
ATOM 716 C C . ASP A 1 93 ? -38.943 -8.515 19.200 1.00 74.75 93 ASP A C 1
ATOM 718 O O . ASP A 1 93 ? -38.440 -9.227 18.328 1.00 74.75 93 ASP A O 1
ATOM 722 N N . LYS A 1 94 ? -38.914 -7.176 19.087 1.00 71.69 94 LYS A N 1
ATOM 723 C CA . LYS A 1 94 ? -38.263 -6.495 17.951 1.00 71.69 94 LYS A CA 1
ATOM 724 C C . LYS A 1 94 ? -36.745 -6.588 18.048 1.00 71.69 94 LYS A C 1
ATOM 726 O O . LYS A 1 94 ? -36.076 -6.707 17.022 1.00 71.69 94 LYS A O 1
ATOM 731 N N . LEU A 1 95 ? -36.206 -6.532 19.265 1.00 70.44 95 LEU A N 1
ATOM 732 C CA . LEU A 1 95 ? -34.786 -6.740 19.528 1.00 70.44 95 LEU A CA 1
ATOM 733 C C . LEU A 1 95 ? -34.372 -8.162 19.144 1.00 70.44 95 LEU A C 1
ATOM 735 O O . LEU A 1 95 ? -33.415 -8.317 18.388 1.00 70.44 95 LEU A O 1
ATOM 739 N N . GLU A 1 96 ? -35.115 -9.185 19.570 1.00 76.00 96 GLU A N 1
ATOM 740 C CA . GLU A 1 96 ? -34.838 -10.571 19.170 1.00 76.00 96 GLU A CA 1
ATOM 741 C C . GLU A 1 96 ? -34.917 -10.769 17.651 1.00 76.00 96 GLU A C 1
ATOM 743 O O . GLU A 1 96 ? -34.011 -11.361 17.057 1.00 76.00 96 GLU A O 1
ATOM 748 N N . ALA A 1 97 ? -35.933 -10.202 16.992 1.00 77.88 97 ALA A N 1
ATOM 749 C CA . ALA A 1 97 ? -36.062 -10.263 15.537 1.00 77.88 97 ALA A CA 1
ATOM 750 C C . ALA A 1 97 ? -34.886 -9.581 14.810 1.00 77.88 97 ALA A C 1
ATOM 752 O O . ALA A 1 97 ? -34.377 -10.102 13.812 1.00 77.88 97 ALA A O 1
ATOM 753 N N . ALA A 1 98 ? -34.408 -8.442 15.321 1.00 72.88 98 ALA A N 1
ATOM 754 C CA . ALA A 1 98 ? -33.249 -7.744 14.769 1.00 72.88 98 ALA A CA 1
ATOM 755 C C . ALA A 1 98 ? -31.959 -8.569 14.919 1.00 72.88 98 ALA A C 1
ATOM 757 O O . ALA A 1 98 ? -31.181 -8.680 13.967 1.00 72.88 98 ALA A O 1
ATOM 758 N N . TRP A 1 99 ? -31.751 -9.200 16.078 1.00 72.12 99 TRP A N 1
ATOM 759 C CA . TRP A 1 99 ? -30.608 -10.087 16.315 1.00 72.12 99 TRP A CA 1
ATOM 760 C C . TRP A 1 99 ? -30.639 -11.323 15.410 1.00 72.12 99 TRP A C 1
ATOM 762 O O . TRP A 1 99 ? -29.610 -11.686 14.831 1.00 72.12 99 TRP A O 1
ATOM 772 N N . ALA A 1 100 ? -31.815 -11.923 15.207 1.00 83.69 100 ALA A N 1
ATOM 773 C CA . ALA A 1 100 ? -31.993 -13.047 14.292 1.00 83.69 100 ALA A CA 1
ATOM 774 C C . ALA A 1 100 ? -31.660 -12.669 12.834 1.00 83.69 100 ALA A C 1
ATOM 776 O O . ALA A 1 100 ? -30.971 -13.420 12.139 1.00 83.69 100 ALA A O 1
ATOM 777 N N . ALA A 1 101 ? -32.073 -11.479 12.383 1.00 80.81 101 ALA A N 1
ATOM 778 C CA . ALA A 1 101 ? -31.776 -10.985 11.038 1.00 80.81 101 ALA A CA 1
ATOM 779 C C . ALA A 1 101 ? -30.270 -10.744 10.811 1.00 80.81 101 ALA A C 1
ATOM 781 O O . ALA A 1 101 ? -29.732 -11.079 9.751 1.00 80.81 101 ALA A O 1
ATOM 782 N N . VAL A 1 102 ? -29.564 -10.205 11.812 1.00 79.62 102 VAL A N 1
ATOM 783 C CA . VAL A 1 102 ? -28.103 -10.016 11.757 1.00 79.62 102 VAL A CA 1
ATOM 784 C C . VAL A 1 102 ? -27.378 -11.362 11.695 1.00 79.62 102 VAL A C 1
ATOM 786 O O . VAL A 1 102 ? -26.469 -11.533 10.875 1.00 79.62 102 VAL A O 1
ATOM 789 N N . ALA A 1 103 ? -27.799 -12.332 12.510 1.00 82.00 103 ALA A N 1
ATOM 790 C CA . ALA A 1 103 ? -27.224 -13.673 12.512 1.00 82.00 103 ALA A CA 1
ATOM 791 C C . ALA A 1 103 ? -27.407 -14.383 11.159 1.00 82.00 103 ALA A C 1
ATOM 793 O O . ALA A 1 103 ? -26.470 -15.012 10.661 1.00 82.00 103 ALA A O 1
ATOM 794 N N . GLU A 1 104 ? -28.573 -14.239 10.520 1.00 83.94 104 GLU A N 1
ATOM 795 C CA . GLU A 1 104 ? -28.822 -14.829 9.201 1.00 83.94 104 GLU A CA 1
ATOM 796 C C . GLU A 1 104 ? -27.962 -14.194 8.107 1.00 83.94 104 GLU A C 1
ATOM 798 O O . GLU A 1 104 ? -27.326 -14.905 7.326 1.00 83.94 104 GLU A O 1
ATOM 803 N N . ARG A 1 105 ? -27.835 -12.863 8.108 1.00 79.50 105 ARG A N 1
ATOM 804 C CA . ARG A 1 105 ? -26.974 -12.151 7.155 1.00 79.50 105 ARG A CA 1
ATOM 805 C C . ARG A 1 105 ? -25.510 -12.583 7.271 1.00 79.50 105 ARG A C 1
ATOM 807 O O . ARG A 1 105 ? -24.829 -12.737 6.258 1.00 79.50 105 ARG A O 1
ATOM 814 N N . HIS A 1 106 ? -25.033 -12.818 8.493 1.00 70.19 106 HIS A N 1
ATOM 815 C CA . HIS A 1 106 ? -23.686 -13.329 8.734 1.00 70.19 106 HIS A CA 1
ATOM 816 C C . HIS A 1 106 ? -23.516 -14.773 8.234 1.00 70.19 106 HIS A C 1
ATOM 818 O O . HIS A 1 106 ? -22.519 -15.080 7.578 1.00 70.19 106 HIS A O 1
ATOM 824 N N . ARG A 1 107 ? -24.504 -15.653 8.460 1.00 82.38 107 ARG A N 1
ATOM 825 C CA . ARG A 1 107 ? -24.498 -17.023 7.908 1.00 82.38 107 ARG A CA 1
ATOM 826 C C . ARG A 1 107 ? -24.483 -17.026 6.379 1.00 82.38 107 ARG A C 1
ATOM 828 O O . ARG A 1 107 ? -23.750 -17.811 5.782 1.00 82.38 107 ARG A O 1
ATOM 835 N N . GLN A 1 108 ? -25.235 -16.131 5.745 1.00 76.00 108 GLN A N 1
ATOM 836 C CA . GLN A 1 108 ? -25.282 -16.021 4.289 1.00 76.00 108 GLN A CA 1
ATOM 837 C C . GLN A 1 108 ? -23.961 -15.510 3.698 1.00 76.00 108 GLN A C 1
ATOM 839 O O . GLN A 1 108 ? -23.476 -16.071 2.720 1.00 76.00 108 GLN A O 1
ATOM 844 N N . LEU A 1 109 ? -23.314 -14.530 4.340 1.00 70.19 109 LEU A N 1
ATOM 845 C CA . LEU A 1 109 ? -21.958 -14.098 3.977 1.00 70.19 109 LEU A CA 1
ATOM 846 C C . LEU A 1 109 ? -20.941 -15.242 4.083 1.00 70.19 109 LEU A C 1
ATOM 848 O O . LEU A 1 109 ? -20.116 -15.411 3.191 1.00 70.19 109 LEU A O 1
ATOM 852 N N . GLN A 1 110 ? -21.019 -16.061 5.136 1.00 69.69 110 GLN A N 1
ATOM 853 C CA . GLN A 1 110 ? -20.134 -17.218 5.290 1.00 69.69 110 GLN A CA 1
ATOM 854 C C . GLN A 1 110 ? -20.383 -18.317 4.248 1.00 69.69 110 GLN A C 1
ATOM 856 O O . GLN A 1 110 ? -19.424 -18.963 3.828 1.00 69.69 110 GLN A O 1
ATOM 861 N N . ARG A 1 111 ? -21.633 -18.521 3.804 1.00 71.50 111 ARG A N 1
ATOM 862 C CA . ARG A 1 111 ? -21.937 -19.418 2.674 1.00 71.50 111 ARG A CA 1
ATOM 863 C C . ARG A 1 111 ? -21.349 -18.879 1.371 1.00 71.50 111 ARG A C 1
ATOM 865 O O . ARG A 1 111 ? -20.623 -19.609 0.713 1.00 71.50 111 ARG A O 1
ATOM 872 N N . ASN A 1 112 ? -21.544 -17.594 1.077 1.00 69.44 112 ASN A N 1
ATOM 873 C CA . ASN A 1 112 ? -21.000 -16.950 -0.125 1.00 69.44 112 ASN A CA 1
ATOM 874 C C . ASN A 1 112 ? -19.459 -16.927 -0.162 1.00 69.44 112 ASN A C 1
ATOM 876 O O . ASN A 1 112 ? -18.870 -16.842 -1.232 1.00 69.44 112 ASN A O 1
ATOM 880 N N . LEU A 1 113 ? -18.798 -16.983 0.999 1.00 60.56 113 LEU A N 1
ATOM 881 C CA . LEU A 1 113 ? -17.340 -17.113 1.101 1.00 60.56 113 LEU A CA 1
ATOM 882 C C . LEU A 1 113 ? -16.844 -18.559 0.923 1.00 60.56 113 LEU A C 1
ATOM 884 O O . LEU A 1 113 ? -15.676 -18.756 0.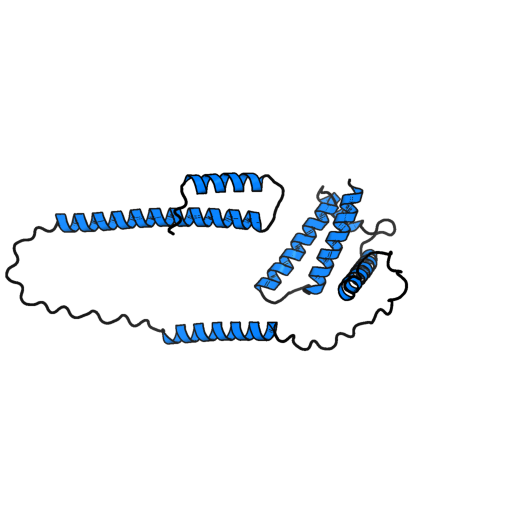600 1.00 60.56 113 LEU A O 1
ATOM 888 N N . ARG A 1 114 ? -17.690 -19.567 1.177 1.00 61.34 114 ARG A N 1
ATOM 889 C CA . ARG A 1 114 ? -17.345 -20.998 1.057 1.00 61.34 114 ARG A CA 1
ATOM 890 C C . ARG A 1 114 ? -17.714 -21.594 -0.294 1.00 61.34 114 ARG A C 1
ATOM 892 O O . ARG A 1 114 ? -17.027 -22.499 -0.753 1.00 61.34 114 ARG A O 1
ATOM 899 N N . GLU A 1 115 ? -18.778 -21.101 -0.907 1.00 48.69 115 GLU A N 1
ATOM 900 C CA . GLU A 1 115 ? -19.178 -21.456 -2.260 1.00 48.69 115 GLU A CA 1
ATOM 901 C C . GLU A 1 115 ? -18.707 -20.336 -3.189 1.00 48.69 115 GLU A C 1
ATOM 903 O O . GLU A 1 115 ? -19.356 -19.288 -3.239 1.00 48.69 115 GLU A O 1
ATOM 908 N N . PRO A 1 116 ? -17.577 -20.497 -3.907 1.00 50.69 116 PRO A N 1
ATOM 909 C CA . PRO A 1 116 ? -17.289 -19.595 -5.006 1.00 50.69 116 PRO A CA 1
ATOM 910 C C . PRO A 1 116 ? -18.472 -19.710 -5.965 1.00 50.69 116 PRO A C 1
ATOM 912 O O . PRO A 1 116 ? -18.737 -20.790 -6.497 1.00 50.69 116 PRO A O 1
ATOM 915 N N . GLN A 1 117 ? -19.222 -18.617 -6.139 1.00 49.38 117 GLN A N 1
ATOM 916 C CA . GLN A 1 117 ? -20.192 -18.532 -7.222 1.00 49.38 117 GLN A CA 1
ATOM 917 C C . GLN A 1 117 ? -19.466 -18.982 -8.484 1.00 49.38 117 GLN A C 1
ATOM 919 O O . GLN A 1 117 ? -18.351 -18.521 -8.738 1.00 49.38 117 GLN A O 1
ATOM 924 N N . ALA A 1 118 ? -20.060 -19.933 -9.205 1.00 49.66 118 ALA A N 1
ATOM 925 C CA . ALA A 1 118 ? -19.569 -20.366 -10.498 1.00 49.66 118 ALA A CA 1
ATOM 926 C C . ALA A 1 118 ? -19.518 -19.126 -11.393 1.00 49.66 118 ALA A C 1
ATOM 928 O O . ALA A 1 118 ? -20.526 -18.717 -11.964 1.00 49.66 118 ALA A O 1
ATOM 929 N N . ALA A 1 119 ? -18.356 -18.475 -11.416 1.00 46.59 119 ALA A N 1
ATOM 930 C CA . ALA A 1 119 ? -18.064 -17.423 -12.354 1.00 46.59 119 ALA A CA 1
ATOM 931 C C . ALA A 1 119 ? -18.284 -18.037 -13.731 1.00 46.59 119 ALA A C 1
ATOM 933 O O . ALA A 1 119 ? -17.785 -19.136 -14.007 1.00 46.59 119 ALA A O 1
ATOM 934 N N . GLU A 1 120 ? -19.071 -17.356 -14.563 1.00 41.72 120 GLU A N 1
ATOM 935 C CA . GLU A 1 120 ? -19.143 -17.694 -15.976 1.00 41.72 120 GLU A CA 1
ATOM 936 C C . GLU A 1 120 ? -17.719 -17.853 -16.513 1.00 41.72 120 GLU A C 1
ATOM 938 O O . GLU A 1 120 ? -16.817 -17.144 -16.047 1.00 41.72 120 GLU A O 1
ATOM 943 N N . PRO A 1 121 ? -17.477 -18.814 -17.419 1.00 39.25 121 PRO A N 1
ATOM 944 C CA . PRO A 1 121 ? -16.137 -19.104 -17.882 1.00 39.25 121 PRO A CA 1
ATOM 945 C C . PRO A 1 121 ? -15.606 -17.860 -18.588 1.00 39.25 121 PRO A C 1
ATOM 947 O O . PRO A 1 121 ? -15.894 -17.620 -19.756 1.00 39.25 121 PRO A O 1
ATOM 950 N N . VAL A 1 122 ? -14.826 -17.059 -17.862 1.00 44.47 122 VAL A N 1
ATOM 951 C CA . VAL A 1 122 ? -13.955 -16.055 -18.454 1.00 44.47 122 VAL A CA 1
ATOM 952 C C . VAL A 1 122 ? -13.064 -16.856 -19.378 1.00 44.47 122 VAL A C 1
ATOM 954 O O . VAL A 1 122 ? -12.319 -17.727 -18.922 1.00 44.47 122 VAL A O 1
ATOM 957 N N . GLU A 1 123 ? -13.241 -16.640 -20.675 1.00 41.06 123 GLU A N 1
ATOM 958 C CA . GLU A 1 123 ? -12.515 -17.307 -21.738 1.00 41.06 123 GLU A CA 1
ATOM 959 C C . GLU A 1 123 ? -11.029 -16.999 -21.531 1.00 41.06 123 GLU A C 1
ATOM 961 O O . GLU A 1 123 ? -10.502 -15.963 -21.936 1.00 41.06 123 GLU A O 1
ATOM 966 N N . ARG A 1 124 ? -10.362 -17.871 -20.768 1.00 41.09 124 ARG A N 1
ATOM 967 C CA . ARG A 1 124 ? -8.936 -17.791 -20.492 1.00 41.09 124 ARG A CA 1
ATOM 968 C C . ARG A 1 124 ? -8.262 -17.943 -21.839 1.00 41.09 124 ARG A C 1
ATOM 970 O O . ARG A 1 124 ? -8.143 -19.058 -22.339 1.00 41.09 124 ARG A O 1
ATOM 977 N N . ARG A 1 125 ? -7.815 -16.828 -22.419 1.00 38.47 125 ARG A N 1
ATOM 978 C CA . ARG A 1 125 ? -6.804 -16.843 -23.472 1.00 38.47 125 ARG A CA 1
ATOM 979 C C . ARG A 1 125 ? -5.622 -17.621 -22.914 1.00 38.47 125 ARG A C 1
ATOM 981 O O . ARG A 1 125 ? -4.844 -17.114 -22.111 1.00 38.47 125 ARG A O 1
ATOM 988 N N . THR A 1 126 ? -5.529 -18.886 -23.295 1.00 33.97 126 THR A N 1
ATOM 989 C CA . THR A 1 126 ? -4.361 -19.712 -23.056 1.00 33.97 126 THR A CA 1
ATOM 990 C C . THR A 1 126 ? -3.228 -19.073 -23.834 1.00 33.97 126 THR A C 1
ATOM 992 O O . THR A 1 126 ? -3.129 -19.226 -25.048 1.00 33.97 126 THR A O 1
ATOM 995 N N . VAL A 1 127 ? -2.390 -18.311 -23.138 1.00 39.44 127 VAL A N 1
ATOM 996 C CA . VAL A 1 127 ? -1.060 -17.989 -23.633 1.00 39.44 127 VAL A CA 1
ATOM 997 C C . VAL A 1 127 ? -0.283 -19.302 -23.558 1.00 39.44 127 VAL A C 1
ATOM 999 O O . VAL A 1 127 ? 0.270 -19.668 -22.522 1.00 39.44 127 VAL A O 1
ATOM 1002 N N . GLU A 1 128 ? -0.341 -20.083 -24.637 1.00 40.69 128 GLU A N 1
ATOM 1003 C CA . GLU A 1 128 ? 0.555 -21.213 -24.865 1.00 40.69 128 GLU A CA 1
ATOM 1004 C C . GLU A 1 128 ? 1.976 -20.679 -25.043 1.00 40.69 128 GLU A C 1
ATOM 1006 O O . GLU A 1 128 ? 2.457 -20.511 -26.157 1.00 40.69 128 GLU A O 1
ATOM 1011 N N . VAL A 1 129 ? 2.665 -20.402 -23.938 1.00 42.88 129 VAL A N 1
ATOM 1012 C CA . VAL A 1 129 ? 4.127 -20.327 -23.927 1.00 42.88 129 VAL A CA 1
ATOM 1013 C C . VAL A 1 129 ? 4.628 -20.936 -22.619 1.00 42.88 129 VAL A C 1
ATOM 1015 O O . VAL A 1 129 ? 4.964 -20.252 -21.660 1.00 42.88 129 VAL A O 1
ATOM 1018 N N . LEU A 1 130 ? 4.665 -22.267 -22.575 1.00 44.72 130 LEU A N 1
ATOM 1019 C CA . LEU A 1 130 ? 5.520 -23.009 -21.652 1.00 44.72 130 LEU A CA 1
ATOM 1020 C C . LEU A 1 130 ? 6.441 -23.901 -22.478 1.00 44.72 130 LEU A C 1
ATOM 1022 O O . LEU A 1 130 ? 6.141 -25.069 -22.704 1.00 44.72 130 LEU A O 1
ATOM 1026 N N . ALA A 1 131 ? 7.567 -23.347 -22.917 1.00 42.56 131 ALA A N 1
ATOM 1027 C CA . ALA A 1 131 ? 8.750 -24.127 -23.248 1.00 42.56 131 ALA A CA 1
ATOM 1028 C C . ALA A 1 131 ? 9.985 -23.216 -23.249 1.00 42.56 131 ALA A C 1
ATOM 1030 O O . ALA A 1 131 ? 9.962 -22.158 -23.865 1.00 42.56 131 ALA A O 1
ATOM 1031 N N . ALA A 1 132 ? 11.060 -23.692 -22.612 1.00 41.00 132 ALA A N 1
ATOM 1032 C CA . ALA A 1 132 ? 12.444 -23.209 -22.712 1.00 41.00 132 ALA A CA 1
ATOM 1033 C C . ALA A 1 132 ? 12.987 -22.233 -21.647 1.00 41.00 132 ALA A C 1
ATOM 1035 O O . ALA A 1 132 ? 13.800 -21.369 -21.963 1.00 41.00 132 ALA A O 1
ATOM 1036 N N . ALA A 1 133 ? 12.679 -22.446 -20.366 1.00 46.00 133 ALA A N 1
ATOM 1037 C CA . ALA A 1 133 ? 13.636 -22.093 -19.313 1.00 46.00 133 ALA A CA 1
ATOM 1038 C C . ALA A 1 133 ? 14.107 -23.386 -18.644 1.00 46.00 133 ALA A C 1
ATOM 1040 O O . ALA A 1 133 ? 13.372 -23.994 -17.865 1.00 46.00 133 ALA A O 1
ATOM 1041 N N . GLU A 1 134 ? 15.301 -23.854 -19.015 1.00 49.84 134 GLU A N 1
ATOM 1042 C CA . GLU A 1 134 ? 15.923 -24.987 -18.334 1.00 49.84 134 GLU A CA 1
ATOM 1043 C C . GLU A 1 134 ? 16.067 -24.674 -16.837 1.00 49.84 134 GLU A C 1
ATOM 1045 O O . GLU A 1 134 ? 16.457 -23.555 -16.483 1.00 49.84 134 GLU A O 1
ATOM 1050 N N . PRO A 1 135 ? 15.752 -25.623 -15.938 1.00 52.28 135 PRO A N 1
ATOM 1051 C CA . PRO A 1 135 ? 15.936 -25.401 -14.520 1.00 52.28 135 PRO A CA 1
ATOM 1052 C C . PRO A 1 135 ? 17.432 -25.241 -14.258 1.00 52.28 135 PRO A C 1
ATOM 1054 O O . PRO A 1 135 ? 18.206 -26.189 -14.391 1.00 52.28 135 PRO A O 1
ATOM 1057 N N . THR A 1 136 ? 17.840 -24.037 -13.858 1.00 55.78 136 THR A N 1
ATOM 1058 C CA . THR A 1 136 ? 19.142 -23.801 -13.240 1.00 55.78 136 THR A CA 1
ATOM 1059 C C . THR A 1 136 ? 19.302 -24.807 -12.099 1.00 55.78 136 THR A C 1
ATOM 1061 O O . THR A 1 136 ? 18.531 -24.826 -11.135 1.00 55.78 136 THR A O 1
ATOM 1064 N N . SER A 1 137 ? 20.253 -25.725 -12.279 1.00 58.84 137 SER A N 1
ATOM 1065 C CA . SER A 1 137 ? 20.418 -26.933 -11.475 1.00 58.84 137 SER A CA 1
ATOM 1066 C C . SER A 1 137 ? 20.460 -26.614 -9.976 1.00 58.84 137 SER A C 1
ATOM 1068 O O . SER A 1 137 ? 21.430 -26.026 -9.498 1.00 58.84 137 SER A O 1
ATOM 1070 N N . GLY A 1 138 ? 19.422 -27.012 -9.231 1.00 59.25 138 GLY A N 1
ATOM 1071 C CA . GLY A 1 138 ? 19.375 -26.903 -7.766 1.00 59.25 138 GLY A CA 1
ATOM 1072 C C . GLY A 1 138 ? 18.163 -26.171 -7.177 1.00 59.25 138 GLY A C 1
ATOM 1073 O O . GLY A 1 138 ? 17.931 -26.276 -5.973 1.00 59.25 138 GLY A O 1
ATOM 1074 N N . LEU A 1 139 ? 17.369 -25.459 -7.981 1.00 68.06 139 LEU A N 1
ATOM 1075 C CA . LEU A 1 139 ? 16.185 -24.736 -7.495 1.00 68.06 139 LEU A CA 1
ATOM 1076 C C . LEU A 1 139 ? 14.922 -25.610 -7.531 1.00 68.06 139 LEU A C 1
ATOM 1078 O O . LEU A 1 139 ? 14.720 -26.407 -8.446 1.00 68.06 139 LEU A O 1
ATOM 1082 N N . ARG A 1 140 ? 14.050 -25.455 -6.524 1.00 71.56 140 ARG A N 1
ATOM 1083 C CA . ARG A 1 140 ? 12.736 -26.116 -6.518 1.00 71.56 140 ARG A CA 1
ATOM 1084 C C . ARG A 1 140 ? 11.823 -25.459 -7.560 1.00 71.56 140 ARG A C 1
ATOM 1086 O O . ARG A 1 140 ? 11.855 -24.234 -7.677 1.00 71.56 140 ARG A O 1
ATOM 1093 N N . PRO A 1 141 ? 10.987 -26.235 -8.270 1.00 73.06 141 PRO A N 1
ATOM 1094 C CA . PRO A 1 141 ? 10.017 -25.661 -9.193 1.00 73.06 141 PRO A CA 1
ATOM 1095 C C . PRO A 1 141 ? 9.058 -24.729 -8.435 1.00 73.06 141 PRO A C 1
ATOM 1097 O O . PRO A 1 141 ? 8.519 -25.097 -7.389 1.00 73.06 141 PRO A O 1
ATOM 1100 N N . GLY A 1 142 ? 8.890 -23.505 -8.943 1.00 75.31 142 GLY A N 1
ATOM 1101 C CA . GLY A 1 142 ? 7.944 -22.521 -8.409 1.00 75.31 142 GLY A CA 1
ATOM 1102 C C . GLY A 1 142 ? 6.484 -22.876 -8.726 1.00 75.31 142 GLY A C 1
ATOM 1103 O O . GLY A 1 142 ? 6.218 -23.767 -9.532 1.00 75.31 142 GLY A O 1
ATOM 1104 N N . SER A 1 143 ? 5.526 -22.170 -8.109 1.00 88.19 143 SER A N 1
ATOM 1105 C CA . SER A 1 143 ? 4.101 -22.312 -8.463 1.00 88.19 143 SER A CA 1
ATOM 1106 C C . SER A 1 143 ? 3.877 -21.850 -9.900 1.00 88.19 143 SER A C 1
ATOM 1108 O O . SER A 1 143 ? 4.265 -20.743 -10.276 1.00 88.19 143 SER A O 1
ATOM 1110 N N . ARG A 1 144 ? 3.222 -22.699 -10.693 1.00 89.19 144 ARG A N 1
ATOM 1111 C CA . ARG A 1 144 ? 2.879 -22.400 -12.085 1.00 89.19 144 ARG A CA 1
ATOM 1112 C C . ARG A 1 144 ? 1.968 -21.176 -12.179 1.00 89.19 144 ARG A C 1
ATOM 1114 O O . ARG A 1 144 ? 2.158 -20.344 -13.057 1.00 89.19 144 ARG A O 1
ATOM 1121 N N . GLU A 1 145 ? 1.006 -21.066 -11.272 1.00 85.69 145 GLU A N 1
ATOM 1122 C CA . GLU A 1 145 ? 0.053 -19.961 -11.185 1.00 85.69 145 GLU A CA 1
ATOM 1123 C C . GLU A 1 145 ? 0.772 -18.652 -10.857 1.00 85.69 145 GLU A C 1
ATOM 1125 O O . GLU A 1 145 ? 0.525 -17.637 -11.496 1.00 85.69 145 GLU A O 1
ATOM 1130 N N . PHE A 1 146 ? 1.723 -18.686 -9.920 1.00 89.06 146 PHE A N 1
ATOM 1131 C CA . PHE A 1 146 ? 2.544 -17.521 -9.601 1.00 89.06 146 PHE A CA 1
ATOM 1132 C C . PHE A 1 146 ? 3.380 -17.061 -10.802 1.00 89.06 146 PHE A C 1
ATOM 1134 O O . PHE A 1 146 ? 3.423 -15.871 -11.099 1.00 89.06 146 PHE A O 1
ATOM 1141 N N . LEU A 1 147 ? 4.014 -17.993 -11.519 1.00 90.38 147 LEU A N 1
ATOM 1142 C CA . LEU A 1 147 ? 4.778 -17.666 -12.727 1.00 90.38 147 LEU A CA 1
ATOM 1143 C C . LEU A 1 147 ? 3.884 -17.080 -13.830 1.00 90.38 147 LEU A C 1
ATOM 1145 O O . LEU A 1 147 ? 4.299 -16.141 -14.502 1.00 90.38 147 LEU A O 1
ATOM 1149 N N . ALA A 1 148 ? 2.651 -17.573 -13.976 1.00 89.06 148 ALA A N 1
ATOM 1150 C CA . ALA A 1 148 ? 1.683 -16.997 -14.907 1.00 89.06 148 ALA A CA 1
ATOM 1151 C C . ALA A 1 148 ? 1.333 -15.542 -14.547 1.00 89.06 148 ALA A C 1
ATOM 1153 O O . ALA A 1 148 ? 1.315 -14.692 -15.433 1.00 89.06 148 ALA A O 1
ATOM 11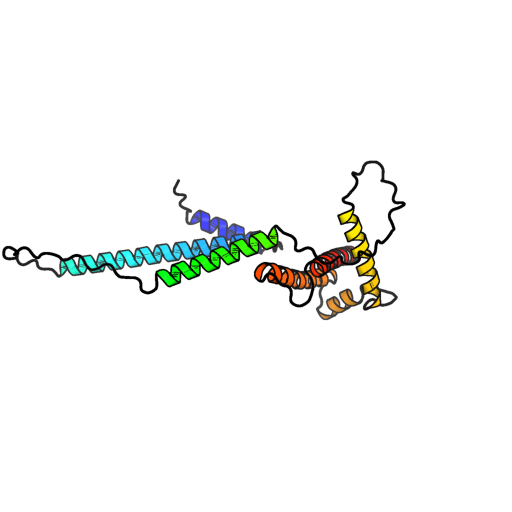54 N N . VAL A 1 149 ? 1.153 -15.233 -13.256 1.00 91.44 149 VAL A N 1
ATOM 1155 C CA . VAL A 1 149 ? 0.940 -13.852 -12.782 1.00 91.44 149 VAL A CA 1
ATOM 1156 C C . VAL A 1 149 ? 2.150 -12.962 -13.083 1.00 91.44 149 VAL A C 1
ATOM 1158 O O . VAL A 1 149 ? 1.986 -11.798 -13.433 1.00 91.44 149 VAL A O 1
ATOM 1161 N N . LEU A 1 150 ? 3.381 -13.477 -12.987 1.00 91.81 150 LEU A N 1
ATOM 1162 C CA . LEU A 1 150 ? 4.567 -12.693 -13.352 1.00 91.81 150 LEU A CA 1
ATOM 1163 C C . LEU A 1 150 ? 4.607 -12.348 -14.848 1.00 91.81 150 LEU A C 1
ATOM 1165 O O . LEU A 1 150 ? 4.959 -11.222 -15.202 1.00 91.81 150 LEU A O 1
ATOM 1169 N N . GLU A 1 151 ? 4.234 -13.285 -15.722 1.00 92.12 151 GLU A N 1
ATOM 1170 C CA . GLU A 1 151 ? 4.126 -13.011 -17.161 1.00 92.12 151 GLU A CA 1
ATOM 1171 C C . GLU A 1 151 ? 2.991 -12.029 -17.467 1.00 92.12 151 GLU A C 1
ATOM 1173 O O . GLU A 1 151 ? 3.155 -11.136 -18.299 1.00 92.12 151 GLU A O 1
ATOM 1178 N N . GLU A 1 152 ? 1.873 -12.123 -16.750 1.00 92.81 152 GLU A N 1
ATOM 1179 C CA . GLU A 1 152 ? 0.788 -11.147 -16.839 1.00 92.81 152 GLU A CA 1
ATOM 1180 C C . GLU A 1 152 ? 1.247 -9.746 -16.416 1.00 92.81 152 GLU A C 1
ATOM 1182 O O . GLU A 1 152 ? 1.016 -8.781 -17.143 1.00 92.81 152 GLU A O 1
ATOM 1187 N N . LEU A 1 153 ? 1.976 -9.619 -15.302 1.00 93.06 153 LEU A N 1
ATOM 1188 C CA . LEU A 1 153 ? 2.545 -8.342 -14.856 1.00 93.06 153 LEU A CA 1
ATOM 1189 C C . LEU A 1 153 ? 3.487 -7.737 -15.899 1.00 93.06 153 LEU A C 1
ATOM 1191 O O . LEU A 1 153 ? 3.471 -6.524 -16.125 1.00 93.06 153 LEU A O 1
ATOM 1195 N N . LYS A 1 154 ? 4.301 -8.571 -16.551 1.00 90.50 154 LYS A N 1
ATOM 1196 C CA . LYS A 1 154 ? 5.186 -8.146 -17.637 1.00 90.50 154 LYS A CA 1
ATOM 1197 C C . LYS A 1 154 ? 4.387 -7.664 -18.845 1.00 90.50 154 LYS A C 1
ATOM 1199 O O . LYS A 1 154 ? 4.669 -6.582 -19.355 1.00 90.50 154 LYS A O 1
ATOM 1204 N N . ALA A 1 155 ? 3.393 -8.433 -19.287 1.00 90.50 155 ALA A N 1
ATOM 1205 C CA . ALA A 1 155 ? 2.531 -8.052 -20.400 1.00 90.50 155 ALA A CA 1
ATOM 1206 C C . ALA A 1 155 ? 1.785 -6.742 -20.107 1.00 90.50 155 ALA A C 1
ATOM 1208 O O . ALA A 1 155 ? 1.756 -5.852 -20.954 1.00 90.50 155 ALA A O 1
ATOM 1209 N N . LEU A 1 156 ? 1.260 -6.590 -18.889 1.00 89.44 156 LEU A N 1
ATOM 1210 C CA . LEU A 1 156 ? 0.584 -5.381 -18.431 1.00 89.44 156 LEU A CA 1
ATOM 1211 C C . LEU A 1 156 ? 1.528 -4.177 -18.428 1.00 89.44 156 LEU A C 1
ATOM 1213 O O . LEU A 1 156 ? 1.150 -3.103 -18.889 1.00 89.44 156 LEU A O 1
ATOM 1217 N N . HIS A 1 157 ? 2.757 -4.344 -17.936 1.00 88.06 157 HIS A N 1
ATOM 1218 C CA . HIS A 1 157 ? 3.753 -3.278 -17.957 1.00 88.06 157 HIS A CA 1
ATOM 1219 C C . HIS A 1 157 ? 4.046 -2.826 -19.391 1.00 88.06 157 HIS A C 1
ATOM 1221 O O . HIS A 1 157 ? 3.913 -1.642 -19.683 1.00 88.06 157 HIS A O 1
ATOM 1227 N N . LEU A 1 158 ? 4.346 -3.763 -20.295 1.00 86.88 158 LEU A N 1
ATOM 1228 C CA . LEU A 1 158 ? 4.620 -3.464 -21.704 1.00 86.88 158 LEU A CA 1
ATOM 1229 C C . LEU A 1 158 ? 3.427 -2.792 -22.397 1.00 86.88 158 LEU A C 1
ATOM 1231 O O . LEU A 1 158 ? 3.600 -1.791 -23.086 1.00 86.88 158 LEU A O 1
ATOM 1235 N N . ALA A 1 159 ? 2.211 -3.296 -22.180 1.00 85.00 159 ALA A N 1
ATOM 1236 C CA . ALA A 1 159 ? 1.006 -2.702 -22.749 1.00 85.00 159 ALA A CA 1
ATOM 1237 C C . ALA A 1 159 ? 0.842 -1.249 -22.295 1.00 85.00 159 ALA A C 1
ATOM 1239 O O . ALA A 1 159 ? 0.637 -0.361 -23.113 1.00 85.00 159 ALA A O 1
ATOM 1240 N N . LYS A 1 160 ? 1.010 -0.989 -20.997 1.00 79.88 160 LYS A N 1
ATOM 1241 C CA . LYS A 1 160 ? 0.822 0.350 -20.452 1.00 79.88 160 LYS A CA 1
ATOM 1242 C C . LYS A 1 160 ? 1.954 1.326 -20.807 1.00 79.88 160 LYS A C 1
ATOM 1244 O O . LYS A 1 160 ? 1.718 2.529 -20.854 1.00 79.88 160 LYS A O 1
ATOM 1249 N N . THR A 1 161 ? 3.166 0.843 -21.099 1.00 76.19 161 THR A N 1
ATOM 1250 C CA . THR A 1 161 ? 4.244 1.721 -21.599 1.00 76.19 161 THR A CA 1
ATOM 1251 C C . THR A 1 161 ? 3.899 2.383 -22.934 1.00 76.19 161 THR A C 1
ATOM 1253 O O . THR A 1 161 ? 4.419 3.459 -23.207 1.00 76.19 161 THR A O 1
ATOM 1256 N N . LEU A 1 162 ? 2.967 1.817 -23.711 1.00 66.12 162 LEU A N 1
ATOM 1257 C CA . LEU A 1 162 ? 2.463 2.428 -24.947 1.00 66.12 162 LEU A CA 1
ATOM 1258 C C . LEU A 1 162 ? 1.568 3.650 -24.694 1.00 66.12 162 LEU A C 1
ATOM 1260 O O . LEU A 1 162 ? 1.514 4.544 -25.531 1.00 66.12 162 LEU A O 1
ATOM 1264 N N . ASP A 1 163 ? 0.869 3.692 -23.558 1.00 61.31 163 ASP A N 1
ATOM 1265 C CA . ASP A 1 163 ? -0.104 4.750 -23.265 1.00 61.31 163 ASP A CA 1
ATOM 1266 C C . ASP A 1 163 ? 0.545 5.999 -22.652 1.00 61.31 163 ASP A C 1
ATOM 1268 O O . ASP A 1 163 ? -0.016 7.094 -22.726 1.00 61.31 163 ASP A O 1
ATOM 1272 N N . TYR A 1 164 ? 1.694 5.848 -21.986 1.00 62.91 164 TYR A N 1
ATOM 1273 C CA . TYR A 1 164 ? 2.277 6.925 -21.177 1.00 62.91 164 TYR A CA 1
ATOM 1274 C C . TYR A 1 164 ? 3.809 6.931 -21.061 1.00 62.91 164 TYR A C 1
ATOM 1276 O O . TYR A 1 164 ? 4.350 7.778 -20.344 1.00 62.91 164 TYR A O 1
ATOM 1284 N N . GLY A 1 165 ? 4.513 5.996 -21.703 1.00 61.31 165 GLY A N 1
ATOM 1285 C CA . GLY A 1 165 ? 5.959 6.099 -21.903 1.00 61.31 165 GLY A CA 1
ATOM 1286 C C . GLY A 1 165 ? 6.271 7.065 -23.046 1.00 61.31 165 GLY A C 1
ATOM 1287 O O . GLY A 1 165 ? 5.442 7.280 -23.928 1.00 61.31 165 GLY A O 1
ATOM 1288 N N . VAL A 1 166 ? 7.462 7.658 -23.036 1.00 68.62 166 VAL A N 1
ATOM 1289 C CA . VAL A 1 166 ? 8.046 8.237 -24.258 1.00 68.62 166 VAL A CA 1
ATOM 1290 C C . VAL A 1 166 ? 8.992 7.203 -24.863 1.00 68.62 166 VAL A C 1
ATOM 1292 O O . VAL A 1 166 ? 9.490 6.348 -24.130 1.00 68.62 166 VAL A O 1
ATOM 1295 N N . ASP A 1 167 ? 9.253 7.269 -26.170 1.00 66.94 167 ASP A N 1
ATOM 1296 C CA . ASP A 1 167 ? 10.047 6.254 -26.893 1.00 66.94 167 ASP A CA 1
ATOM 1297 C C . ASP A 1 167 ? 11.412 5.961 -26.238 1.00 66.94 167 ASP A C 1
ATOM 1299 O O . ASP A 1 167 ? 11.928 4.847 -26.314 1.00 66.94 167 ASP A O 1
ATOM 1303 N N . GLU A 1 168 ? 11.987 6.954 -25.561 1.00 76.81 168 GLU A N 1
ATOM 1304 C CA . GLU A 1 168 ? 13.300 6.886 -24.913 1.00 76.81 168 GLU A CA 1
ATOM 1305 C C . GLU A 1 168 ? 13.228 6.495 -23.427 1.00 76.81 168 GLU A C 1
ATOM 1307 O O . GLU A 1 168 ? 14.233 6.086 -22.845 1.00 76.81 168 GLU A O 1
ATOM 1312 N N . ASP A 1 169 ? 12.052 6.611 -22.803 1.00 81.50 169 ASP A N 1
ATOM 1313 C CA . ASP A 1 169 ? 11.859 6.364 -21.379 1.00 81.50 169 ASP A CA 1
ATOM 1314 C C . ASP A 1 169 ? 10.440 5.863 -21.048 1.00 81.50 169 ASP A C 1
ATOM 1316 O O . ASP A 1 169 ? 9.468 6.616 -20.908 1.00 81.50 169 ASP A O 1
ATOM 1320 N N . ALA A 1 170 ? 10.363 4.555 -20.810 1.00 83.31 170 ALA A N 1
ATOM 1321 C CA . ALA A 1 170 ? 9.141 3.838 -20.468 1.00 83.31 170 ALA A CA 1
ATOM 1322 C C . ALA A 1 170 ? 8.519 4.250 -19.114 1.00 83.31 170 ALA A C 1
ATOM 1324 O O . ALA A 1 170 ? 7.358 3.931 -18.853 1.00 83.31 170 ALA A O 1
ATOM 1325 N N . LEU A 1 171 ? 9.268 4.939 -18.241 1.00 87.06 171 LEU A N 1
ATOM 1326 C CA . LEU A 1 171 ? 8.817 5.386 -16.913 1.00 87.06 171 LEU A CA 1
ATOM 1327 C C . LEU A 1 171 ? 8.769 6.919 -16.783 1.00 87.06 171 LEU A C 1
ATOM 1329 O O . LEU A 1 171 ? 8.653 7.441 -15.666 1.00 87.06 171 LEU A O 1
ATOM 1333 N N . ALA A 1 172 ? 8.840 7.645 -17.904 1.00 85.31 172 ALA A N 1
ATOM 1334 C CA . ALA A 1 172 ? 8.906 9.105 -17.925 1.00 85.31 172 ALA A CA 1
ATOM 1335 C C . ALA A 1 172 ? 7.763 9.768 -17.151 1.00 85.31 172 ALA A C 1
ATOM 1337 O O . ALA A 1 172 ? 7.995 10.720 -16.414 1.00 85.31 172 ALA A O 1
ATOM 1338 N N . ASN A 1 173 ? 6.545 9.232 -17.242 1.00 82.12 173 ASN A N 1
ATOM 1339 C CA . ASN A 1 173 ? 5.378 9.744 -16.522 1.00 82.12 173 ASN A CA 1
ATOM 1340 C C . ASN A 1 173 ? 5.528 9.693 -14.991 1.00 82.12 173 ASN A C 1
ATOM 1342 O O . ASN A 1 173 ? 5.062 10.580 -14.272 1.00 82.12 173 ASN A O 1
ATOM 1346 N N . ILE A 1 174 ? 6.161 8.642 -14.473 1.00 85.56 174 ILE A N 1
ATOM 1347 C CA . ILE A 1 174 ? 6.378 8.471 -13.040 1.00 85.56 174 ILE A CA 1
ATOM 1348 C C . ILE A 1 174 ? 7.466 9.438 -12.585 1.00 85.56 174 ILE A C 1
ATOM 1350 O O . ILE A 1 174 ? 7.268 10.115 -11.574 1.00 85.56 174 ILE A O 1
ATOM 1354 N N . ARG A 1 175 ? 8.556 9.571 -13.353 1.00 86.19 175 ARG A N 1
ATOM 1355 C CA . ARG A 1 175 ? 9.625 10.538 -13.063 1.00 86.19 175 ARG A CA 1
ATOM 1356 C C . ARG A 1 175 ? 9.113 11.979 -13.122 1.00 86.19 175 ARG A C 1
ATOM 1358 O O . ARG A 1 175 ? 9.230 12.696 -12.134 1.00 86.19 175 ARG A O 1
ATOM 1365 N N . SER A 1 176 ? 8.402 12.350 -14.185 1.00 81.56 176 SER A N 1
ATOM 1366 C CA . SER A 1 176 ? 7.850 13.698 -14.355 1.00 81.56 176 SER A CA 1
ATOM 1367 C C . SER A 1 176 ? 6.863 14.067 -13.247 1.00 81.56 176 SER A C 1
ATOM 1369 O O . SER A 1 176 ? 6.858 15.195 -12.762 1.00 81.56 176 SER A O 1
ATOM 1371 N N . SER A 1 177 ? 6.031 13.117 -12.801 1.00 74.12 177 SER A N 1
ATOM 1372 C CA . SER A 1 177 ? 5.107 13.357 -11.686 1.00 74.12 177 SER A CA 1
ATOM 1373 C C . SER A 1 177 ? 5.826 13.592 -10.354 1.00 74.12 177 SER A C 1
ATOM 1375 O O . SER A 1 177 ? 5.315 14.312 -9.498 1.00 74.12 177 SER A O 1
ATOM 1377 N N . ALA A 1 178 ? 7.013 13.011 -10.190 1.00 80.00 178 ALA A N 1
ATOM 1378 C CA . ALA A 1 178 ? 7.834 13.160 -9.000 1.00 80.00 178 ALA A CA 1
ATOM 1379 C C . ALA A 1 178 ? 8.608 14.488 -9.004 1.00 80.00 178 ALA A C 1
ATOM 1381 O O . ALA A 1 178 ? 8.681 15.147 -7.965 1.00 80.00 178 ALA A O 1
ATOM 1382 N N . ASP A 1 179 ? 9.075 14.928 -10.177 1.00 77.94 179 ASP A N 1
ATOM 1383 C CA . ASP A 1 179 ? 9.745 16.221 -10.369 1.00 77.94 179 ASP A CA 1
ATOM 1384 C C . ASP A 1 179 ? 8.825 17.396 -10.014 1.00 77.94 179 ASP A C 1
ATOM 1386 O O . ASP A 1 179 ? 9.230 18.315 -9.302 1.00 77.94 179 ASP A O 1
ATOM 1390 N N . VAL A 1 180 ? 7.553 17.337 -10.430 1.00 71.38 180 VAL A N 1
ATOM 1391 C CA . VAL A 1 180 ? 6.546 18.375 -10.127 1.00 71.38 180 VAL A CA 1
ATOM 1392 C C . VAL A 1 180 ? 6.359 18.578 -8.619 1.00 71.38 180 VAL A C 1
ATOM 1394 O O . VAL A 1 180 ? 6.113 19.695 -8.168 1.00 71.38 180 VAL A O 1
ATOM 1397 N N . VAL A 1 181 ? 6.469 17.506 -7.833 1.00 74.94 181 VAL A N 1
ATOM 1398 C CA . VAL A 1 181 ? 6.242 17.515 -6.377 1.00 74.94 181 VAL A CA 1
ATOM 1399 C C . VAL A 1 181 ? 7.568 17.569 -5.598 1.00 74.94 181 VAL A C 1
ATOM 1401 O O . VAL A 1 181 ? 7.564 17.578 -4.369 1.00 74.94 181 VAL A O 1
ATOM 1404 N N . ASN A 1 182 ? 8.708 17.655 -6.296 1.00 82.69 182 ASN A N 1
ATOM 1405 C CA . ASN A 1 182 ? 10.058 17.625 -5.731 1.00 82.69 182 ASN A CA 1
ATOM 1406 C C . ASN A 1 182 ? 10.276 16.434 -4.778 1.00 82.69 182 ASN A C 1
ATOM 1408 O O . ASN A 1 182 ? 10.679 16.586 -3.621 1.00 82.69 182 ASN A O 1
ATOM 1412 N N . MET A 1 183 ? 9.964 15.233 -5.262 1.00 87.06 183 MET A N 1
ATOM 1413 C CA . MET A 1 183 ? 10.136 13.985 -4.523 1.00 87.06 183 MET A CA 1
ATOM 1414 C C . MET A 1 183 ? 10.858 12.932 -5.372 1.00 87.06 183 MET A C 1
ATOM 1416 O O . MET A 1 183 ? 10.773 12.975 -6.596 1.00 87.06 183 MET A O 1
ATOM 1420 N N . PRO A 1 184 ? 11.534 11.939 -4.765 1.00 88.81 184 PRO A N 1
ATOM 1421 C CA . PRO A 1 184 ? 12.112 10.838 -5.527 1.00 88.81 184 PRO A CA 1
ATOM 1422 C C . PRO A 1 184 ? 11.036 10.034 -6.273 1.00 88.81 184 PRO A C 1
ATOM 1424 O O . PRO A 1 184 ? 9.997 9.695 -5.702 1.00 88.81 184 PRO A O 1
ATOM 1427 N N . ALA A 1 185 ? 11.305 9.648 -7.523 1.00 90.56 185 ALA A N 1
ATOM 1428 C CA . ALA A 1 185 ? 10.342 8.931 -8.365 1.00 90.56 185 ALA A CA 1
ATOM 1429 C C . ALA A 1 185 ? 9.873 7.591 -7.769 1.00 90.56 185 ALA A C 1
ATOM 1431 O O . ALA A 1 185 ? 8.685 7.257 -7.817 1.00 90.56 185 ALA A O 1
ATOM 1432 N N . TRP A 1 186 ? 10.774 6.853 -7.111 1.00 92.75 186 TRP A N 1
ATOM 1433 C CA . TRP A 1 186 ? 10.410 5.628 -6.393 1.00 92.75 186 TRP A CA 1
ATOM 1434 C C . TRP A 1 186 ? 9.437 5.904 -5.236 1.00 92.75 186 TRP A C 1
ATOM 1436 O O . TRP A 1 186 ? 8.525 5.112 -5.003 1.00 92.75 186 TRP A O 1
ATOM 1446 N N . ALA A 1 187 ? 9.565 7.045 -4.549 1.00 88.69 187 ALA A N 1
ATOM 1447 C CA . ALA A 1 187 ? 8.647 7.444 -3.485 1.00 88.69 187 ALA A CA 1
ATOM 1448 C C . ALA A 1 187 ? 7.261 7.801 -4.052 1.00 88.69 187 ALA A C 1
ATOM 1450 O O . ALA A 1 187 ? 6.245 7.533 -3.410 1.00 88.69 187 ALA A O 1
ATOM 1451 N N . GLY A 1 188 ? 7.203 8.324 -5.283 1.00 89.69 188 GLY A N 1
ATOM 1452 C CA . GLY A 1 188 ? 5.952 8.556 -6.009 1.00 89.69 188 GLY A CA 1
ATOM 1453 C C . GLY A 1 188 ? 5.176 7.256 -6.236 1.00 89.69 188 GLY A C 1
ATOM 1454 O O . GLY A 1 188 ? 3.963 7.208 -6.027 1.00 89.69 188 GLY A O 1
ATOM 1455 N N . CYS A 1 189 ? 5.879 6.163 -6.552 1.00 91.88 189 CYS A N 1
ATOM 1456 C CA . CYS A 1 189 ? 5.272 4.833 -6.639 1.00 91.88 189 CYS A CA 1
ATOM 1457 C C . CYS A 1 189 ? 4.701 4.371 -5.291 1.00 91.88 189 CYS A C 1
ATOM 1459 O O . CYS A 1 189 ? 3.582 3.860 -5.253 1.00 91.88 189 CYS A O 1
ATOM 1461 N N . ILE A 1 190 ? 5.415 4.596 -4.177 1.00 92.19 190 ILE A N 1
ATOM 1462 C CA . ILE A 1 190 ? 4.905 4.273 -2.831 1.00 92.19 190 ILE A CA 1
ATOM 1463 C C . ILE A 1 190 ? 3.598 5.019 -2.540 1.00 92.19 190 ILE A C 1
ATOM 1465 O O . ILE A 1 190 ? 2.644 4.426 -2.030 1.00 92.19 190 ILE A O 1
ATOM 1469 N N . LEU A 1 191 ? 3.523 6.300 -2.909 1.00 90.00 191 LEU A N 1
ATOM 1470 C CA . LEU A 1 191 ? 2.314 7.098 -2.732 1.00 90.00 191 LEU A CA 1
ATOM 1471 C C . LEU A 1 191 ? 1.135 6.522 -3.530 1.00 90.00 191 LEU A C 1
ATOM 1473 O O . LEU A 1 191 ? 0.065 6.306 -2.963 1.00 90.00 191 LEU A O 1
ATOM 1477 N N . ARG A 1 192 ? 1.337 6.177 -4.809 1.00 90.50 192 ARG A N 1
ATOM 1478 C CA . ARG A 1 192 ? 0.275 5.567 -5.633 1.00 90.50 192 ARG A CA 1
ATOM 1479 C C . ARG A 1 192 ? -0.172 4.205 -5.102 1.00 90.50 192 ARG A C 1
ATOM 1481 O O . ARG A 1 192 ? -1.359 3.878 -5.150 1.00 90.50 192 ARG A O 1
ATOM 1488 N N . MET A 1 193 ? 0.755 3.422 -4.551 1.00 93.88 193 MET A N 1
ATOM 1489 C CA . MET A 1 193 ? 0.409 2.175 -3.870 1.00 93.88 193 MET A CA 1
ATOM 1490 C C . MET A 1 193 ? -0.461 2.419 -2.637 1.00 93.88 193 MET A C 1
ATOM 1492 O O . MET A 1 193 ? -1.379 1.640 -2.389 1.00 93.88 193 MET A O 1
ATOM 1496 N N . SER A 1 194 ? -0.236 3.502 -1.889 1.00 91.94 194 SER A N 1
ATOM 1497 C CA . SER A 1 194 ? -1.087 3.871 -0.749 1.00 91.94 194 SER A CA 1
ATOM 1498 C C . SER A 1 194 ? -2.543 4.105 -1.172 1.00 91.94 194 SER A C 1
ATOM 1500 O O . SER A 1 194 ? -3.462 3.579 -0.535 1.00 91.94 194 SER A O 1
ATOM 1502 N N . ASP A 1 195 ? -2.765 4.792 -2.298 1.00 90.31 195 ASP A N 1
ATOM 1503 C CA . ASP A 1 195 ? -4.107 5.024 -2.849 1.00 90.31 195 ASP A CA 1
ATOM 1504 C C . ASP A 1 195 ? -4.798 3.711 -3.244 1.00 90.31 195 ASP A C 1
ATOM 1506 O O . ASP A 1 195 ? -5.959 3.468 -2.897 1.00 90.31 195 ASP A O 1
ATOM 1510 N N . LYS A 1 196 ? -4.076 2.818 -3.931 1.00 91.56 196 LYS A N 1
ATOM 1511 C CA . LYS A 1 196 ? -4.586 1.494 -4.331 1.00 91.56 196 LYS A CA 1
ATOM 1512 C C . LYS A 1 196 ? -4.862 0.607 -3.113 1.00 91.56 196 LYS A C 1
ATOM 1514 O O . LYS A 1 196 ? -5.911 -0.029 -3.025 1.00 91.56 196 LYS A O 1
ATOM 1519 N N . MET A 1 197 ? -3.998 0.652 -2.102 1.00 92.19 197 MET A N 1
ATOM 1520 C CA . MET A 1 197 ? -4.205 -0.036 -0.829 1.00 92.19 197 MET A CA 1
ATOM 1521 C C . MET A 1 197 ? -5.437 0.496 -0.082 1.00 92.19 197 MET A C 1
ATOM 1523 O O . MET A 1 197 ? -6.154 -0.270 0.564 1.00 92.19 197 MET A O 1
ATOM 1527 N N . HIS A 1 198 ? -5.730 1.796 -0.177 1.00 89.56 198 HIS A N 1
ATOM 1528 C CA . HIS A 1 198 ? -6.959 2.359 0.378 1.00 89.56 198 HIS A CA 1
ATOM 1529 C C . HIS A 1 198 ? -8.210 1.779 -0.300 1.00 89.56 198 HIS A C 1
ATOM 1531 O O . HIS A 1 198 ? -9.176 1.448 0.391 1.00 89.56 198 HIS A O 1
ATOM 1537 N N . ARG A 1 199 ? -8.180 1.573 -1.625 1.00 88.25 199 ARG A N 1
ATOM 1538 C CA . ARG A 1 199 ? -9.272 0.904 -2.362 1.00 88.25 199 ARG A CA 1
ATOM 1539 C C . ARG A 1 199 ? -9.475 -0.530 -1.880 1.00 88.25 199 ARG A C 1
ATOM 1541 O O . ARG A 1 199 ? -10.606 -0.921 -1.596 1.00 88.25 199 ARG A O 1
ATOM 1548 N N . LEU A 1 200 ? -8.390 -1.275 -1.678 1.00 90.19 200 LEU A N 1
ATOM 1549 C CA . LEU A 1 200 ? -8.461 -2.644 -1.165 1.00 90.19 200 LEU A CA 1
ATOM 1550 C C . LEU A 1 200 ? -9.024 -2.699 0.269 1.00 90.19 200 LEU A C 1
ATOM 1552 O O . LEU A 1 200 ? -9.883 -3.521 0.585 1.00 90.19 200 LEU A O 1
ATOM 1556 N N . LYS A 1 201 ? -8.624 -1.761 1.139 1.00 88.62 201 LYS A N 1
ATOM 1557 C CA . LYS A 1 201 ? -9.218 -1.608 2.481 1.00 88.62 201 LYS A CA 1
ATOM 1558 C C . LYS A 1 201 ? -10.714 -1.289 2.412 1.00 88.62 201 LYS A C 1
ATOM 1560 O O . LYS A 1 201 ? -11.487 -1.805 3.220 1.00 88.62 201 LYS A O 1
ATOM 1565 N N . ALA A 1 202 ? -11.132 -0.444 1.470 1.00 86.31 202 ALA A N 1
ATOM 1566 C CA . ALA A 1 202 ? -12.543 -0.133 1.263 1.00 86.31 202 ALA A CA 1
ATOM 1567 C C . ALA A 1 202 ? -13.333 -1.372 0.812 1.00 86.31 202 ALA A C 1
ATOM 1569 O O . ALA A 1 202 ? -14.425 -1.602 1.337 1.00 86.31 202 ALA A O 1
ATOM 1570 N N . PHE A 1 203 ? -12.757 -2.202 -0.065 1.00 88.62 203 PHE A N 1
ATOM 1571 C CA . PHE A 1 203 ? -13.335 -3.488 -0.456 1.00 88.62 203 PHE A CA 1
ATOM 1572 C C . PHE A 1 203 ? -13.558 -4.397 0.755 1.00 88.62 203 PHE A C 1
ATOM 1574 O O . PHE A 1 203 ? -14.687 -4.816 0.986 1.00 88.62 203 PHE A O 1
ATOM 1581 N N . PHE A 1 204 ? -12.545 -4.621 1.599 1.00 87.25 204 PHE A N 1
ATOM 1582 C CA . PHE A 1 204 ? -12.701 -5.476 2.786 1.00 87.25 204 PHE A CA 1
ATOM 1583 C C . PHE A 1 204 ? -13.764 -4.975 3.771 1.00 87.25 204 PHE A C 1
ATOM 1585 O O . PHE A 1 204 ? -14.377 -5.767 4.480 1.00 87.25 204 PHE A O 1
ATOM 1592 N N . ARG A 1 205 ? -14.009 -3.661 3.815 1.00 86.00 205 ARG A N 1
ATOM 1593 C CA . ARG A 1 205 ? -15.049 -3.073 4.670 1.00 86.00 205 ARG A CA 1
ATOM 1594 C C . ARG A 1 205 ? -16.453 -3.164 4.080 1.00 86.00 205 ARG A C 1
ATOM 1596 O O . ARG A 1 205 ? -17.413 -3.227 4.841 1.00 86.00 205 ARG A O 1
ATOM 1603 N N . ARG A 1 206 ? -16.590 -3.071 2.756 1.00 88.56 206 ARG A N 1
ATOM 1604 C CA . ARG A 1 206 ? -17.886 -2.899 2.069 1.00 88.56 206 ARG A CA 1
ATOM 1605 C C . ARG A 1 206 ? -18.323 -4.128 1.269 1.00 88.56 206 ARG A C 1
ATOM 1607 O O . ARG A 1 206 ? -19.480 -4.195 0.875 1.00 88.56 206 ARG A O 1
ATOM 1614 N N . GLY A 1 207 ? -17.412 -5.062 1.009 1.00 84.62 207 GLY A N 1
ATOM 1615 C CA . GLY A 1 207 ? -17.621 -6.247 0.174 1.00 84.62 207 GLY A CA 1
ATOM 1616 C C . GLY A 1 207 ? -17.732 -5.966 -1.328 1.00 84.62 207 GLY A C 1
ATOM 1617 O O . GLY A 1 207 ? -18.081 -6.870 -2.077 1.00 84.62 207 GLY A O 1
ATOM 1618 N N . ARG A 1 208 ? -17.478 -4.731 -1.783 1.00 79.06 208 ARG A N 1
ATOM 1619 C CA . ARG A 1 208 ? -17.570 -4.334 -3.197 1.00 79.06 208 ARG A CA 1
ATOM 1620 C C . ARG A 1 208 ? -16.519 -3.290 -3.557 1.00 79.06 208 ARG A C 1
ATOM 1622 O O . ARG A 1 208 ? -16.173 -2.456 -2.715 1.00 79.06 208 ARG A O 1
ATOM 1629 N N . THR A 1 209 ? -16.037 -3.331 -4.795 1.00 75.56 209 THR A N 1
ATOM 1630 C CA . THR A 1 209 ? -15.257 -2.254 -5.411 1.00 75.56 209 THR A CA 1
ATOM 1631 C C . THR A 1 209 ? -16.155 -1.443 -6.344 1.00 75.56 209 THR A C 1
ATOM 1633 O O . THR A 1 209 ? -17.109 -1.970 -6.906 1.00 75.56 209 THR A O 1
ATOM 1636 N N . GLU A 1 210 ? -15.907 -0.137 -6.448 1.00 74.31 210 GLU A N 1
ATOM 1637 C CA . GLU A 1 210 ? -16.732 0.774 -7.266 1.00 74.31 210 GLU A CA 1
ATOM 1638 C C . GLU 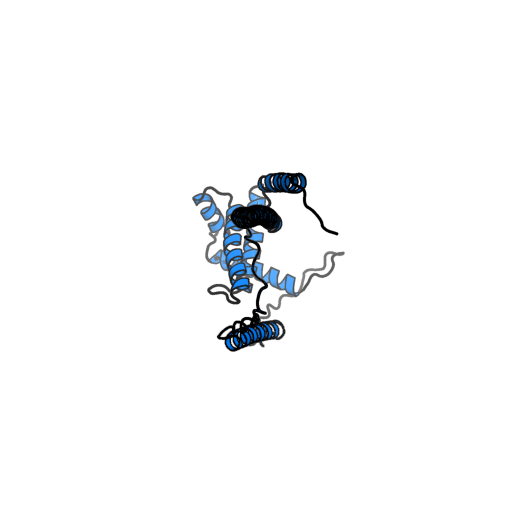A 1 210 ? -16.088 1.120 -8.617 1.00 74.31 210 GLU A C 1
ATOM 1640 O O . GLU A 1 210 ? -16.785 1.590 -9.506 1.00 74.31 210 GLU A O 1
ATOM 1645 N N . PHE A 1 211 ? -14.781 0.881 -8.777 1.00 69.88 211 PHE A N 1
ATOM 1646 C CA . PHE A 1 211 ? -14.024 1.274 -9.971 1.00 69.88 211 PHE A CA 1
ATOM 1647 C C . PHE A 1 211 ? -13.178 0.114 -10.507 1.00 69.88 211 PHE A C 1
ATOM 1649 O O . PHE A 1 211 ? -13.525 -0.459 -11.530 1.00 69.88 211 PHE A O 1
ATOM 1656 N N . ASP A 1 212 ? -12.121 -0.268 -9.784 1.00 75.44 212 ASP A N 1
ATOM 1657 C CA . ASP A 1 212 ? -11.215 -1.354 -10.187 1.00 75.44 212 ASP A CA 1
ATOM 1658 C C . ASP A 1 212 ? -11.576 -2.661 -9.470 1.00 75.44 212 ASP A C 1
ATOM 1660 O O . ASP A 1 212 ? -12.018 -2.633 -8.315 1.00 75.44 212 ASP A O 1
ATOM 1664 N N . GLY A 1 213 ? -11.344 -3.811 -10.104 1.00 87.00 213 GLY A N 1
ATOM 1665 C CA . GLY A 1 213 ? -11.438 -5.110 -9.444 1.00 87.00 213 GLY A CA 1
ATOM 1666 C C . GLY A 1 213 ? -10.383 -5.294 -8.345 1.00 87.00 213 GLY A C 1
ATOM 1667 O O . GLY A 1 213 ? -9.391 -4.563 -8.252 1.00 87.00 213 GLY A O 1
ATOM 1668 N N . VAL A 1 214 ? -10.583 -6.301 -7.487 1.00 91.00 214 VAL A N 1
ATOM 1669 C CA . VAL A 1 214 ? -9.561 -6.701 -6.498 1.00 91.00 214 VAL A CA 1
ATOM 1670 C C . VAL A 1 214 ? -8.298 -7.190 -7.207 1.00 91.00 214 VAL A C 1
ATOM 1672 O O . VAL A 1 214 ? -7.202 -6.816 -6.803 1.00 91.00 214 VAL A O 1
ATOM 1675 N N . GLU A 1 215 ? -8.457 -7.974 -8.273 1.00 92.25 215 GLU A N 1
ATOM 1676 C CA . GLU A 1 215 ? -7.361 -8.493 -9.098 1.00 92.25 215 GLU A CA 1
ATOM 1677 C C . GLU A 1 215 ? -6.562 -7.361 -9.753 1.00 92.25 215 GLU A C 1
ATOM 1679 O O . GLU A 1 215 ? -5.361 -7.259 -9.510 1.00 92.25 215 GLU A O 1
ATOM 1684 N N . ASP A 1 216 ? -7.233 -6.420 -10.427 1.00 91.00 216 ASP A N 1
ATOM 1685 C CA . ASP A 1 216 ? -6.597 -5.225 -11.006 1.00 91.00 216 ASP A CA 1
ATOM 1686 C C . ASP A 1 216 ? -5.815 -4.423 -9.960 1.00 91.00 216 ASP A C 1
ATOM 1688 O O . ASP A 1 216 ? -4.690 -3.980 -10.190 1.00 91.00 216 ASP A O 1
ATOM 1692 N N . THR A 1 217 ? -6.399 -4.256 -8.768 1.00 92.69 217 THR A N 1
ATOM 1693 C CA . THR A 1 217 ? -5.757 -3.528 -7.669 1.00 92.69 217 THR A CA 1
ATOM 1694 C C . THR A 1 217 ? -4.491 -4.244 -7.193 1.00 92.69 217 THR A C 1
ATOM 1696 O O . THR A 1 217 ? -3.491 -3.586 -6.902 1.00 92.69 217 THR A O 1
ATOM 1699 N N . LEU A 1 218 ? -4.512 -5.576 -7.104 1.00 94.81 218 LEU A N 1
ATOM 1700 C CA . LEU A 1 218 ? -3.350 -6.376 -6.710 1.00 94.81 218 LEU A CA 1
ATOM 1701 C C . LEU A 1 218 ? -2.256 -6.356 -7.786 1.00 94.81 218 LEU A C 1
ATOM 1703 O O . LEU A 1 218 ? -1.083 -6.199 -7.442 1.00 94.81 218 LEU A O 1
ATOM 1707 N N . LEU A 1 219 ? -2.632 -6.444 -9.065 1.00 94.06 219 LEU A N 1
ATOM 1708 C CA . LEU A 1 219 ? -1.704 -6.327 -10.190 1.00 94.06 219 LEU A CA 1
ATOM 1709 C C . LEU A 1 219 ? -1.046 -4.943 -10.225 1.00 94.06 219 LEU A C 1
ATOM 1711 O O . LEU A 1 219 ? 0.176 -4.846 -10.319 1.00 94.06 219 LEU A O 1
ATOM 1715 N N . ASP A 1 220 ? -1.819 -3.869 -10.046 1.00 92.31 220 ASP A N 1
ATOM 1716 C CA . ASP A 1 220 ? -1.281 -2.509 -9.962 1.00 92.31 220 ASP A CA 1
ATOM 1717 C C . ASP A 1 220 ? -0.281 -2.358 -8.809 1.00 92.31 220 ASP A C 1
ATOM 1719 O O . ASP A 1 220 ? 0.787 -1.773 -8.991 1.00 92.31 220 ASP A O 1
ATOM 1723 N N . LEU A 1 221 ? -0.595 -2.897 -7.624 1.00 94.94 221 LEU A N 1
ATOM 1724 C CA . LEU A 1 221 ? 0.315 -2.870 -6.474 1.00 94.94 221 LEU A CA 1
ATOM 1725 C C . LEU A 1 221 ? 1.632 -3.599 -6.773 1.00 94.94 221 LEU A C 1
ATOM 1727 O O . LEU A 1 221 ? 2.704 -3.094 -6.428 1.00 94.94 221 LEU A O 1
ATOM 1731 N N . ALA A 1 222 ? 1.571 -4.758 -7.431 1.00 96.06 222 ALA A N 1
ATOM 1732 C CA . ALA A 1 222 ? 2.758 -5.507 -7.828 1.00 96.06 222 ALA A CA 1
ATOM 1733 C C . ALA A 1 222 ? 3.578 -4.760 -8.897 1.00 96.06 222 ALA A C 1
ATOM 1735 O O . ALA A 1 222 ? 4.795 -4.627 -8.742 1.00 96.06 222 ALA A O 1
ATOM 1736 N N . CYS A 1 223 ? 2.930 -4.190 -9.920 1.00 94.00 223 CYS A N 1
ATOM 1737 C CA . CYS A 1 223 ? 3.588 -3.353 -10.926 1.00 94.00 223 CYS A CA 1
ATOM 1738 C C . CYS A 1 223 ? 4.284 -2.143 -10.292 1.00 94.00 223 CYS A C 1
ATOM 1740 O O . CYS A 1 223 ? 5.469 -1.923 -10.540 1.00 94.00 223 CYS A O 1
ATOM 1742 N N . TYR A 1 224 ? 3.595 -1.378 -9.438 1.00 94.62 224 TYR A N 1
ATOM 1743 C CA . TYR A 1 224 ? 4.208 -0.229 -8.764 1.00 94.62 224 TYR A CA 1
ATOM 1744 C C . TYR A 1 224 ? 5.355 -0.639 -7.841 1.00 94.62 224 TYR A C 1
ATOM 1746 O O . TYR A 1 224 ? 6.337 0.092 -7.758 1.00 94.62 224 TYR A O 1
ATOM 1754 N N . SER A 1 225 ? 5.274 -1.800 -7.185 1.00 96.50 225 SER A N 1
ATOM 1755 C CA . SER A 1 225 ? 6.376 -2.319 -6.366 1.00 96.50 225 SER A CA 1
ATOM 1756 C C . SER A 1 225 ? 7.614 -2.621 -7.215 1.00 96.50 225 SER A C 1
ATOM 1758 O O . SER A 1 225 ? 8.726 -2.247 -6.841 1.00 96.50 225 SER A O 1
ATOM 1760 N N . ALA A 1 226 ? 7.428 -3.257 -8.376 1.00 95.31 226 ALA A N 1
ATOM 1761 C CA . ALA A 1 226 ? 8.515 -3.544 -9.309 1.00 95.31 226 ALA A CA 1
ATOM 1762 C C . ALA A 1 226 ? 9.139 -2.254 -9.867 1.00 95.31 226 ALA A C 1
ATOM 1764 O O . ALA A 1 226 ? 10.360 -2.105 -9.850 1.00 95.31 226 ALA A O 1
ATOM 1765 N N . ILE A 1 227 ? 8.310 -1.293 -10.286 1.00 93.75 227 ILE A N 1
ATOM 1766 C CA . ILE A 1 227 ? 8.773 0.002 -10.800 1.00 93.75 227 ILE A CA 1
ATOM 1767 C C . ILE A 1 227 ? 9.507 0.797 -9.712 1.00 93.75 227 ILE A C 1
ATOM 1769 O O . ILE A 1 227 ? 10.588 1.328 -9.962 1.00 93.75 227 ILE A O 1
ATOM 1773 N N . ALA A 1 228 ? 8.970 0.844 -8.488 1.00 94.81 228 ALA A N 1
ATOM 1774 C CA . ALA A 1 228 ? 9.616 1.511 -7.361 1.00 94.81 228 ALA A CA 1
ATOM 1775 C C . ALA A 1 228 ? 11.017 0.946 -7.105 1.00 94.81 228 ALA A C 1
ATOM 1777 O O . ALA A 1 228 ? 11.949 1.709 -6.871 1.00 94.81 228 ALA A O 1
ATOM 1778 N N . LEU A 1 229 ? 11.175 -0.380 -7.178 1.00 95.62 229 LEU A N 1
ATOM 1779 C CA . LEU A 1 229 ? 12.467 -1.037 -7.001 1.00 95.62 229 LEU A CA 1
ATOM 1780 C C . LEU A 1 229 ? 13.464 -0.662 -8.103 1.00 95.62 229 LEU A C 1
ATOM 1782 O O . LEU A 1 229 ? 14.632 -0.435 -7.795 1.00 95.62 229 LEU A O 1
ATOM 1786 N N . VAL A 1 230 ? 13.022 -0.588 -9.362 1.00 94.00 230 VAL A N 1
ATOM 1787 C CA . VAL A 1 230 ? 13.862 -0.130 -10.483 1.00 94.00 230 VAL A CA 1
ATOM 1788 C C . VAL A 1 230 ? 14.329 1.305 -10.236 1.00 94.00 230 VAL A C 1
ATOM 1790 O O . VAL A 1 230 ? 15.528 1.548 -10.163 1.00 94.00 230 VAL A O 1
ATOM 1793 N N . LEU A 1 231 ? 13.398 2.228 -9.982 1.00 92.56 231 LEU A N 1
ATOM 1794 C CA . LEU A 1 231 ? 13.704 3.644 -9.747 1.00 92.56 231 LEU A CA 1
ATOM 1795 C C . LEU A 1 231 ? 14.562 3.870 -8.493 1.00 92.56 231 LEU A C 1
ATOM 1797 O O . LEU A 1 231 ? 15.377 4.787 -8.447 1.00 92.56 231 LEU A O 1
ATOM 1801 N N . TYR A 1 232 ? 14.388 3.048 -7.457 1.00 94.31 232 TYR A N 1
ATOM 1802 C CA . TYR A 1 232 ? 15.216 3.110 -6.256 1.00 94.31 232 TYR A CA 1
ATOM 1803 C C . TYR A 1 232 ? 16.656 2.678 -6.547 1.00 94.31 232 TYR A C 1
ATOM 1805 O O . TYR A 1 232 ? 17.583 3.329 -6.076 1.00 94.31 232 TYR A O 1
ATOM 1813 N N . ARG A 1 233 ? 16.846 1.617 -7.342 1.00 94.62 233 ARG A N 1
ATOM 1814 C CA . ARG A 1 233 ? 18.170 1.140 -7.779 1.00 94.62 233 ARG A CA 1
ATOM 1815 C C . ARG A 1 233 ? 18.863 2.086 -8.757 1.00 94.62 233 ARG A C 1
ATOM 1817 O O . ARG A 1 233 ? 20.076 2.070 -8.838 1.00 94.62 233 ARG A O 1
ATOM 1824 N N . GLU A 1 234 ? 18.121 2.877 -9.522 1.00 90.69 234 GLU A N 1
ATOM 1825 C CA . GLU A 1 234 ? 18.719 3.918 -10.370 1.00 90.69 234 GLU A CA 1
ATOM 1826 C C . GLU A 1 234 ? 19.236 5.104 -9.546 1.00 90.69 234 GLU A C 1
ATOM 1828 O O . GLU A 1 234 ? 20.192 5.768 -9.938 1.00 90.69 234 GLU A O 1
ATOM 1833 N N . ALA A 1 235 ? 18.600 5.377 -8.404 1.00 87.31 235 ALA A N 1
ATOM 1834 C CA . ALA A 1 235 ? 18.929 6.504 -7.539 1.00 87.31 235 ALA A CA 1
ATOM 1835 C C . ALA A 1 235 ? 20.022 6.206 -6.491 1.00 87.31 235 ALA A C 1
ATOM 1837 O O . ALA A 1 235 ? 20.448 7.140 -5.811 1.00 87.31 235 ALA A O 1
ATOM 1838 N N . ASN A 1 236 ? 20.436 4.942 -6.319 1.00 84.50 236 ASN A N 1
ATOM 1839 C CA . ASN A 1 236 ? 21.389 4.487 -5.293 1.00 84.50 236 ASN A CA 1
ATOM 1840 C C . ASN A 1 236 ? 22.375 3.466 -5.858 1.00 84.50 236 ASN A C 1
ATOM 1842 O O . ASN A 1 236 ? 23.565 3.546 -5.485 1.00 84.50 236 ASN A O 1
#

Secondary structure (DSSP, 8-state):
------HHHHHHHHHHHHHHHTSS---HHHHHHHHHHHHHHHHHHHHHHHHHHHHHHHHHHHHHHHH--------------PPPPP---TTHHHHHHHHHHHHHHHHHHHHHHHS---------------------TTPPPPPHHHHHHHHHHHHHHHHHHHHH-BTTBTTHHHHHHHHHTTS-HHHHHHHHHHHHHHHHHHHHHHS--SSS-HHHHHHHHHHHHHHHHHHHHHH-

pLDDT: mean 73.2, std 16.79, range [33.97, 96.5]

Foldseek 3Di:
DPDDQDPVNLVVLVVVLVVVVVDPDPDPVSVVSVVVSVVVVVVVVVVV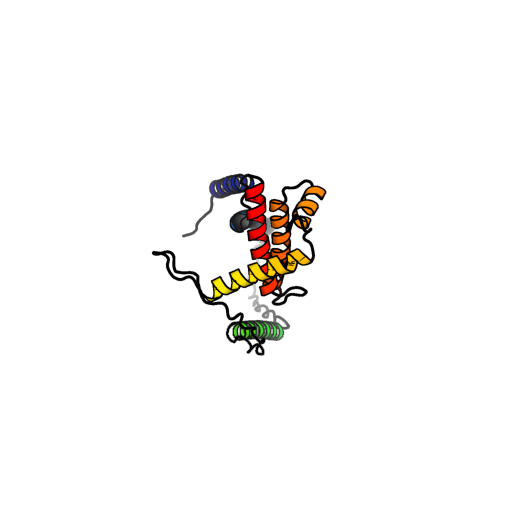VVVVVVVVVVVVVVVVVVPDPPDPDDPDDDDPDDDDPPPPPPCPVVVVVVVVVVVVVVVVVVVCVVDPDPDDPPPPPPPPDPDDDDPPPPDDDDDPVVVVLVVVLVVVLVVVLVVDPDPVGSCVVLCVVCVVVVHQSLVSLVVVLVVLVVQVVVCVVPVDGDPDDPVRSVSSNVNSVVVSVVSVVVVD